Protein AF-A0A0F2MAE0-F1 (afdb_monomer_lite)

pLDDT: mean 73.64, std 17.78, range [35.78, 96.81]

Sequence (263 aa):
MDPPTVIAIKRAFLELATRQLAQPLTPSRTWQRRNNSRGTIRGRDAVAIENSTGDIGDGGRRLPPKVIDEVLVRTNQLLLLHSRRVHTSTAVRHVAEQLDQLYQATSDDLLALPNDASSESLDRGSDYIAWDDSLEADRLPLEARRYTEQVIQLQALARHRTEAAARVRRLRGINSLLDGVSSDVVPAQLSLVTRDGPVEGELGRMRLLLARVGDRVANLPTPDVSLTGSIDRPDVNVDNINSATTDVEEIGRLRSQALLELC

Radius of gyration: 47.36 Å; chains: 1; bounding box: 120×52×127 Å

Organism: NCBI:txid1397361

Secondary structure (DSSP, 8-state):
-PPPPHHHHHHHHHHHHHHHHTPPP---HHHHHHHHHHT-S-TTSGGGSSS------TTSSPPPHHHHHHHHHHHHHHHHHHHHHHS-HHHHHHHHHHHHHHHHHHHHHHTTS-HHHHHHHTHHHHTTT----HHHHHH-HHHHHHHHHHHHHHHHHHHHHHHHHHHHHHHHHHHHHHHHHHHT-S-TTTTS--TT-HHHHHHHHHHHHHHHHHHHHHTS-----------PPPP---TTSTTSSHHHHHHHHHHHHHHHTT-

Foldseek 3Di:
DDDQDLLNVQLVVVVVVLVVQLDQDDDDPVNVVVLVVLPPPPPPCPVPPPPDDDDPDPPRHRDDVVVVVVVSVVVSVVSNVCSCVVDPSVVSSVVSVVVVVVVVVVVVVLVPDPPVVSVVVVVVVCVVVCPVPVVVCVVCVPVVVVSVVVVVVVVVVVVVVVVVVVVVVVVVVVVVVVVVVVVPPPPPVPPPDPPVDPVVVVVVVVVVVCVVVVVVVVPPPDDDDDDDDDDDDDDDDPPPPPPPPVVVVVVVVVVVVVVVVVD

Structure (mmCIF, N/CA/C/O backbone):
data_AF-A0A0F2MAE0-F1
#
_entry.id   AF-A0A0F2MAE0-F1
#
loop_
_atom_site.group_PDB
_atom_site.id
_atom_site.type_symbol
_atom_site.label_atom_id
_atom_site.label_alt_id
_atom_site.label_comp_id
_atom_site.label_asym_id
_atom_site.label_entity_id
_atom_site.label_seq_id
_atom_site.pdbx_PDB_ins_code
_atom_site.Cartn_x
_atom_site.Cartn_y
_atom_site.Cartn_z
_atom_site.occupancy
_atom_site.B_iso_or_equiv
_atom_site.auth_seq_id
_atom_site.auth_comp_id
_atom_site.auth_asym_id
_atom_site.auth_atom_id
_atom_site.pdbx_PDB_model_num
ATOM 1 N N . MET A 1 1 ? -8.483 19.352 0.478 1.00 48.19 1 MET A N 1
ATOM 2 C CA . MET A 1 1 ? -7.709 18.193 -0.003 1.00 48.19 1 MET A CA 1
ATOM 3 C C . MET A 1 1 ? -7.484 17.323 1.205 1.00 48.19 1 MET A C 1
ATOM 5 O O . MET A 1 1 ? -6.791 17.768 2.112 1.00 48.19 1 MET A O 1
ATOM 9 N N . ASP A 1 2 ? -8.149 16.176 1.273 1.00 47.88 2 ASP A N 1
ATOM 10 C CA . ASP A 1 2 ? -7.983 15.276 2.412 1.00 47.88 2 ASP A CA 1
ATOM 11 C C . ASP A 1 2 ? -6.534 14.770 2.461 1.00 47.88 2 ASP A C 1
ATOM 13 O O . ASP A 1 2 ? -5.936 14.533 1.402 1.00 47.88 2 ASP A O 1
ATOM 17 N N . PRO A 1 3 ? -5.933 14.645 3.656 1.00 71.44 3 PRO A N 1
ATOM 18 C CA . PRO A 1 3 ? -4.567 14.165 3.785 1.00 71.44 3 PRO A CA 1
ATOM 19 C C . PRO A 1 3 ? -4.452 12.739 3.220 1.00 71.44 3 PRO A C 1
ATOM 21 O O . PRO A 1 3 ? -5.364 11.924 3.400 1.00 71.44 3 PRO A O 1
ATOM 24 N N . PRO A 1 4 ? -3.350 12.407 2.523 1.00 82.12 4 PRO A N 1
ATOM 25 C CA . PRO A 1 4 ? -3.182 11.090 1.927 1.00 82.12 4 PRO A CA 1
ATOM 26 C C . PRO A 1 4 ? -3.188 10.015 3.019 1.00 82.12 4 PRO A C 1
ATOM 28 O O . PRO A 1 4 ? -2.433 10.081 3.987 1.00 82.12 4 PRO A O 1
ATOM 31 N N . THR A 1 5 ? -4.048 9.008 2.866 1.00 89.50 5 THR A N 1
ATOM 32 C CA . THR A 1 5 ? -4.091 7.873 3.798 1.00 89.50 5 THR A CA 1
ATOM 33 C C . THR A 1 5 ? -2.811 7.040 3.692 1.00 89.50 5 THR A C 1
ATOM 35 O O . THR A 1 5 ? -2.192 6.966 2.629 1.00 89.50 5 THR A O 1
ATOM 38 N N . VAL A 1 6 ? -2.431 6.345 4.770 1.00 87.75 6 VAL A N 1
ATOM 39 C CA . VAL A 1 6 ? -1.254 5.448 4.787 1.00 87.75 6 VAL A CA 1
ATOM 40 C C . VAL A 1 6 ? -1.318 4.419 3.650 1.00 87.75 6 VAL A C 1
ATOM 42 O O . VAL A 1 6 ? -0.317 4.151 2.988 1.00 87.75 6 VAL A O 1
ATOM 45 N N . ILE A 1 7 ? -2.514 3.903 3.355 1.00 90.00 7 ILE A N 1
ATOM 46 C CA . ILE A 1 7 ? -2.749 2.971 2.244 1.00 90.00 7 ILE A CA 1
ATOM 47 C C . ILE A 1 7 ? -2.483 3.646 0.890 1.00 90.00 7 ILE A C 1
ATOM 49 O O . ILE A 1 7 ? -1.886 3.028 0.011 1.00 90.00 7 ILE A O 1
ATOM 53 N N . ALA A 1 8 ? -2.883 4.910 0.710 1.00 89.75 8 ALA A N 1
ATOM 54 C CA . ALA A 1 8 ? -2.616 5.657 -0.520 1.00 89.75 8 ALA A CA 1
ATOM 55 C C . ALA A 1 8 ? -1.113 5.894 -0.734 1.00 89.75 8 ALA A C 1
ATOM 57 O O . ALA A 1 8 ? -0.633 5.748 -1.856 1.00 89.75 8 ALA A O 1
ATOM 58 N N . ILE A 1 9 ? -0.363 6.181 0.335 1.00 92.62 9 ILE A N 1
ATOM 59 C CA . ILE A 1 9 ? 1.098 6.349 0.284 1.00 92.62 9 ILE A CA 1
ATOM 60 C C . ILE A 1 9 ? 1.779 5.027 -0.085 1.00 92.62 9 ILE A C 1
ATOM 62 O O . ILE A 1 9 ? 2.575 4.981 -1.022 1.00 92.62 9 ILE A O 1
ATOM 66 N N . LYS A 1 10 ? 1.419 3.930 0.595 1.00 93.12 10 LYS A N 1
ATOM 67 C CA . LYS A 1 10 ? 1.944 2.585 0.299 1.00 93.12 10 LYS A CA 1
ATOM 68 C C . LYS A 1 10 ? 1.646 2.172 -1.141 1.00 93.12 10 LYS A C 1
ATOM 70 O O . LYS A 1 10 ? 2.523 1.674 -1.841 1.00 93.12 10 LYS A O 1
ATOM 75 N N . ARG A 1 11 ? 0.429 2.438 -1.617 1.00 93.62 11 ARG A N 1
ATOM 76 C CA . ARG A 1 11 ? 0.041 2.203 -3.009 1.00 93.62 11 ARG A CA 1
ATOM 77 C C . ARG A 1 11 ? 0.900 3.015 -3.982 1.00 93.62 11 ARG A C 1
ATOM 79 O O . ARG A 1 11 ? 1.424 2.436 -4.926 1.00 93.62 11 ARG A O 1
ATOM 86 N N . ALA A 1 12 ? 1.062 4.317 -3.751 1.00 92.62 12 ALA A N 1
ATOM 87 C CA . ALA A 1 12 ? 1.866 5.181 -4.614 1.00 92.62 12 ALA A CA 1
ATOM 88 C C . ALA A 1 12 ? 3.336 4.727 -4.675 1.00 92.62 12 ALA A C 1
ATOM 90 O O . ALA A 1 12 ? 3.936 4.718 -5.749 1.00 92.62 12 ALA A O 1
ATOM 91 N N . PHE A 1 13 ? 3.899 4.281 -3.548 1.00 93.50 13 PHE A N 1
ATOM 92 C CA . PHE A 1 13 ? 5.239 3.694 -3.496 1.00 93.50 13 PHE A CA 1
ATOM 93 C C . PHE A 1 13 ? 5.351 2.424 -4.355 1.00 93.50 13 PHE A C 1
ATOM 95 O O . PHE A 1 13 ? 6.272 2.295 -5.160 1.00 93.50 13 PHE A O 1
ATOM 102 N N . LEU A 1 14 ? 4.392 1.502 -4.242 1.00 92.88 14 LEU A N 1
ATOM 103 C CA . LEU A 1 14 ? 4.380 0.276 -5.045 1.00 92.88 14 LEU A CA 1
ATOM 104 C C . LEU A 1 14 ? 4.160 0.567 -6.542 1.00 92.88 14 LEU A C 1
ATOM 106 O O . LEU A 1 14 ? 4.776 -0.069 -7.397 1.00 92.88 14 LEU A O 1
ATOM 110 N N . GLU A 1 15 ? 3.334 1.555 -6.885 1.00 92.06 15 GLU A N 1
ATOM 111 C CA . GLU A 1 15 ? 3.166 2.031 -8.266 1.00 92.06 15 GLU A CA 1
ATOM 112 C C . GLU A 1 15 ? 4.474 2.629 -8.820 1.00 92.06 15 GLU A C 1
ATOM 114 O O . GLU A 1 15 ? 4.832 2.390 -9.976 1.00 92.06 15 GLU A O 1
ATOM 119 N N . LEU A 1 16 ? 5.245 3.342 -7.993 1.00 94.25 16 LEU A N 1
ATOM 120 C CA . LEU A 1 16 ? 6.565 3.844 -8.373 1.00 94.25 16 LEU A CA 1
ATOM 121 C C . LEU A 1 16 ? 7.562 2.698 -8.605 1.00 94.25 16 LEU A C 1
ATOM 123 O O . LEU A 1 16 ? 8.234 2.671 -9.637 1.00 94.25 16 LEU A O 1
ATOM 127 N N . ALA A 1 17 ? 7.635 1.738 -7.681 1.00 91.25 17 ALA A N 1
ATOM 128 C CA . ALA A 1 17 ? 8.539 0.592 -7.778 1.00 91.25 17 ALA A CA 1
ATOM 129 C C . ALA A 1 17 ? 8.229 -0.277 -9.010 1.00 91.25 17 ALA A C 1
ATOM 131 O O . ALA A 1 17 ? 9.120 -0.647 -9.774 1.00 91.25 17 ALA A O 1
ATOM 132 N N . THR A 1 18 ? 6.948 -0.541 -9.274 1.00 90.69 18 THR A N 1
ATOM 133 C CA . THR A 1 18 ? 6.520 -1.291 -10.467 1.00 90.69 18 THR A CA 1
ATOM 134 C C . THR A 1 18 ? 6.819 -0.539 -11.762 1.00 90.69 18 THR A C 1
ATOM 136 O O . THR A 1 18 ? 7.194 -1.158 -12.7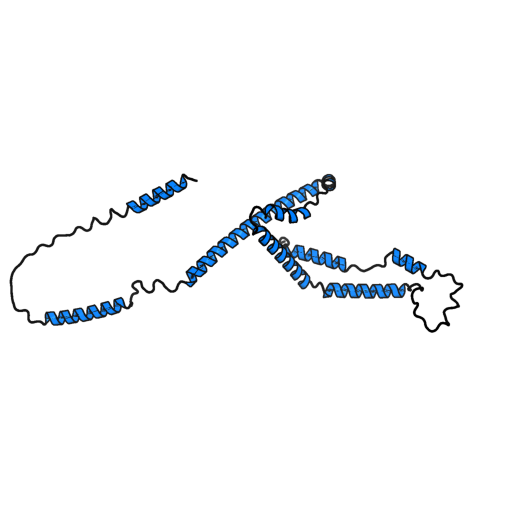59 1.00 90.69 18 THR A O 1
ATOM 139 N N . ARG A 1 19 ? 6.755 0.799 -11.757 1.00 89.75 19 ARG A N 1
ATOM 140 C CA . ARG A 1 19 ? 7.187 1.622 -12.895 1.00 89.75 19 ARG A CA 1
ATOM 141 C C . ARG A 1 19 ? 8.698 1.560 -13.128 1.00 89.75 19 ARG A C 1
ATOM 143 O O . ARG A 1 19 ? 9.121 1.591 -14.281 1.00 89.75 19 ARG A O 1
ATOM 150 N N . GLN A 1 20 ? 9.506 1.458 -12.072 1.00 91.56 20 GLN A N 1
ATOM 151 C CA . GLN A 1 20 ? 10.954 1.252 -12.200 1.00 91.56 20 GLN A CA 1
ATOM 152 C C . GLN A 1 20 ? 11.271 -0.116 -12.813 1.00 91.56 20 GLN A C 1
ATOM 154 O O . GLN A 1 20 ? 12.093 -0.199 -13.721 1.00 91.56 20 GLN A O 1
ATOM 159 N N . LEU A 1 21 ? 10.561 -1.167 -12.393 1.00 86.19 21 LEU A N 1
ATOM 160 C CA . LEU A 1 21 ? 10.686 -2.502 -12.988 1.00 86.19 21 LEU A CA 1
ATOM 161 C C . LEU A 1 21 ? 10.245 -2.536 -14.457 1.00 86.19 21 LEU A C 1
ATOM 163 O O . LEU A 1 21 ? 10.758 -3.338 -15.228 1.00 86.19 21 LEU A O 1
ATOM 167 N N . ALA A 1 22 ? 9.323 -1.652 -14.849 1.00 90.19 22 ALA A N 1
ATOM 168 C CA . ALA A 1 22 ? 8.820 -1.516 -16.213 1.00 90.19 22 ALA A CA 1
ATOM 169 C C . ALA A 1 22 ? 9.710 -0.667 -17.146 1.00 90.19 22 ALA A C 1
ATOM 171 O O . ALA A 1 22 ? 9.302 -0.376 -18.274 1.00 90.19 22 ALA A O 1
ATOM 172 N N . GLN A 1 23 ? 10.893 -0.230 -16.699 1.00 92.19 23 GLN A N 1
ATOM 173 C CA . GLN A 1 23 ? 11.789 0.566 -17.536 1.00 92.19 23 GLN A CA 1
ATOM 174 C C . GLN A 1 23 ? 12.274 -0.231 -18.758 1.00 92.19 23 GLN A C 1
ATOM 176 O O . GLN A 1 23 ? 12.605 -1.412 -18.637 1.00 92.19 23 GLN A O 1
ATOM 181 N N . PRO A 1 24 ? 12.338 0.403 -19.945 1.00 91.00 24 PRO A N 1
ATOM 182 C CA . PRO A 1 24 ? 12.785 -0.273 -21.150 1.00 91.00 24 PRO A CA 1
ATOM 183 C C . PRO A 1 24 ? 14.249 -0.685 -21.007 1.00 91.00 24 PRO A C 1
ATOM 185 O O . PRO A 1 24 ? 15.120 0.116 -20.657 1.00 91.00 24 PRO A O 1
ATOM 188 N N . LEU A 1 25 ? 14.522 -1.945 -21.321 1.00 89.50 25 LEU A N 1
ATOM 189 C CA . LEU A 1 25 ? 15.864 -2.488 -21.320 1.00 89.50 25 LEU A CA 1
ATOM 190 C C . LEU A 1 25 ? 16.662 -1.861 -22.460 1.00 89.50 25 LEU A C 1
ATOM 192 O O . LEU A 1 25 ? 16.202 -1.781 -23.603 1.00 89.50 25 LEU A O 1
ATOM 196 N N . THR A 1 26 ? 17.887 -1.457 -22.138 1.00 88.56 26 THR A N 1
ATOM 197 C CA . THR A 1 26 ? 18.875 -1.019 -23.119 1.00 88.56 26 THR A CA 1
ATOM 198 C C . THR A 1 26 ? 20.076 -1.959 -23.085 1.00 88.56 26 THR A C 1
ATOM 200 O O . THR A 1 26 ? 20.475 -2.430 -22.016 1.00 88.56 26 THR A O 1
ATOM 203 N N . PRO A 1 27 ? 20.665 -2.280 -24.246 1.00 88.25 27 PRO A N 1
ATOM 204 C CA . PRO A 1 27 ? 21.853 -3.114 -24.292 1.00 88.25 27 PRO A CA 1
ATOM 205 C C . PRO A 1 27 ? 23.013 -2.395 -23.597 1.00 88.25 27 PRO A C 1
ATOM 207 O O . PRO A 1 27 ? 23.323 -1.240 -23.897 1.00 88.25 27 PRO A O 1
ATOM 210 N N . SER A 1 28 ? 23.683 -3.084 -22.674 1.00 92.50 28 SER A N 1
ATOM 211 C CA . SER A 1 28 ? 24.798 -2.495 -21.935 1.00 92.50 28 SER A CA 1
ATOM 212 C C . SER A 1 28 ? 25.972 -2.167 -22.866 1.00 92.50 28 SER A C 1
ATOM 214 O O . SER A 1 28 ? 26.260 -2.881 -23.832 1.00 92.50 28 SER A O 1
ATOM 216 N N . ARG A 1 29 ? 26.711 -1.093 -22.555 1.00 89.69 29 ARG A N 1
ATOM 217 C CA . ARG A 1 29 ? 27.889 -0.665 -23.339 1.00 89.69 29 ARG A CA 1
ATOM 218 C C . ARG A 1 29 ? 28.960 -1.755 -23.436 1.00 89.69 29 ARG A C 1
ATOM 220 O O . ARG A 1 29 ? 29.660 -1.854 -24.442 1.00 89.69 29 ARG A O 1
ATOM 227 N N . THR A 1 30 ? 29.101 -2.571 -22.396 1.00 91.50 30 THR A N 1
ATOM 228 C CA . THR A 1 30 ? 30.043 -3.697 -22.350 1.00 91.50 30 THR A CA 1
ATOM 229 C C . THR A 1 30 ? 29.619 -4.815 -23.297 1.00 91.50 30 THR A C 1
ATOM 231 O O . THR A 1 30 ? 30.444 -5.324 -24.059 1.00 91.50 30 THR A O 1
ATOM 234 N N . TRP A 1 31 ? 28.325 -5.143 -23.326 1.00 89.62 31 TRP A N 1
ATOM 235 C CA . TRP A 1 31 ? 27.767 -6.107 -24.266 1.00 89.62 31 TRP A CA 1
ATOM 236 C C . TRP A 1 31 ? 27.878 -5.618 -25.713 1.00 89.62 31 TRP A C 1
ATOM 238 O O . TRP A 1 31 ? 28.345 -6.367 -26.570 1.00 89.62 31 TRP A O 1
ATOM 248 N N . GLN A 1 32 ? 27.552 -4.347 -25.979 1.00 88.88 32 GLN A N 1
ATOM 249 C CA . GLN A 1 32 ? 27.669 -3.754 -27.315 1.00 88.88 32 GLN A CA 1
ATOM 250 C C . GLN A 1 32 ? 29.104 -3.835 -27.841 1.00 88.88 32 GLN A C 1
ATOM 252 O O . GLN A 1 32 ? 29.308 -4.237 -28.983 1.00 88.88 32 GLN A O 1
ATOM 257 N N . ARG A 1 33 ? 30.111 -3.527 -27.009 1.00 87.12 33 ARG A N 1
ATOM 258 C CA . ARG A 1 33 ? 31.528 -3.687 -27.379 1.00 87.12 33 ARG A CA 1
ATOM 259 C C . ARG A 1 33 ? 31.859 -5.135 -27.720 1.00 87.12 33 ARG A C 1
ATOM 261 O O . ARG A 1 33 ? 32.482 -5.376 -28.743 1.00 87.12 33 ARG A O 1
ATOM 268 N N . ARG A 1 34 ? 31.401 -6.097 -26.916 1.00 86.94 34 ARG A N 1
ATOM 269 C CA . ARG A 1 34 ? 31.655 -7.526 -27.150 1.00 86.94 34 ARG A CA 1
ATOM 270 C C . ARG A 1 34 ? 30.991 -8.034 -28.430 1.00 86.94 34 ARG A C 1
ATOM 272 O O . ARG A 1 34 ? 31.651 -8.715 -29.212 1.00 86.94 34 ARG A O 1
ATOM 279 N N . ASN A 1 35 ? 29.732 -7.670 -28.685 1.00 86.62 35 ASN A N 1
ATOM 280 C CA . ASN A 1 35 ? 29.058 -7.967 -29.954 1.00 86.62 35 ASN A CA 1
ATOM 281 C C . ASN A 1 35 ? 29.812 -7.312 -31.121 1.00 86.62 35 ASN A C 1
ATOM 283 O O . ASN A 1 35 ? 30.058 -7.941 -32.149 1.00 86.62 35 ASN A O 1
ATOM 287 N N . ASN A 1 36 ? 30.297 -6.086 -30.907 1.00 84.88 36 ASN A N 1
ATOM 288 C CA . ASN A 1 36 ? 31.095 -5.358 -31.877 1.00 84.88 36 ASN A CA 1
ATOM 289 C C . ASN A 1 36 ? 32.550 -5.837 -32.016 1.00 84.88 36 ASN A C 1
ATOM 291 O O . ASN A 1 36 ? 33.282 -5.267 -32.821 1.00 84.88 36 ASN A O 1
ATOM 295 N N . SER A 1 37 ? 32.987 -6.861 -31.293 1.00 82.25 37 SER A N 1
ATOM 296 C CA . SER A 1 37 ? 34.298 -7.495 -31.490 1.00 82.25 37 SER A CA 1
ATOM 297 C C . SER A 1 37 ? 34.176 -8.846 -32.196 1.00 82.25 37 SER A C 1
ATOM 299 O O . SER A 1 37 ? 35.153 -9.340 -32.749 1.00 82.25 37 SER A O 1
ATOM 301 N N . ARG A 1 38 ? 32.974 -9.443 -32.232 1.00 74.88 38 ARG A N 1
ATOM 302 C CA . ARG A 1 38 ? 32.750 -10.788 -32.790 1.00 74.88 38 ARG A CA 1
ATOM 303 C C . ARG A 1 38 ? 32.963 -10.891 -34.301 1.00 74.88 38 ARG A C 1
ATOM 305 O O . ARG A 1 38 ? 33.379 -11.928 -34.783 1.00 74.88 38 ARG A O 1
ATOM 312 N N . GLY A 1 39 ? 32.757 -9.818 -35.062 1.00 62.09 39 GLY A N 1
ATOM 313 C CA . GLY A 1 39 ? 32.942 -9.837 -36.526 1.00 62.09 39 GLY A CA 1
ATOM 314 C C . GLY A 1 39 ? 34.105 -9.003 -37.016 1.00 62.09 39 GLY A C 1
ATOM 315 O O . GLY A 1 39 ? 33.976 -8.378 -38.056 1.00 62.09 39 GLY A O 1
ATOM 316 N N . THR A 1 40 ? 35.180 -8.881 -36.239 1.00 57.16 40 THR A N 1
ATOM 317 C CA . THR A 1 40 ? 36.484 -8.445 -36.772 1.00 57.16 40 THR A CA 1
ATOM 318 C C . THR A 1 40 ? 37.434 -9.623 -37.004 1.00 57.16 40 THR A C 1
ATOM 320 O O . THR A 1 40 ? 38.628 -9.395 -37.189 1.00 57.16 40 THR A O 1
ATOM 323 N N . ILE A 1 41 ? 36.946 -10.874 -36.994 1.00 55.34 41 ILE A N 1
ATOM 324 C CA . ILE A 1 41 ? 37.743 -12.017 -37.463 1.00 55.34 41 ILE A CA 1
ATOM 325 C C . ILE A 1 41 ? 38.096 -11.719 -38.925 1.00 55.34 41 ILE A C 1
ATOM 327 O O . ILE A 1 41 ? 37.222 -11.585 -39.780 1.00 55.34 41 ILE A O 1
ATOM 331 N N . ARG A 1 42 ? 39.383 -11.439 -39.142 1.00 50.00 42 ARG A N 1
ATOM 332 C CA . ARG A 1 42 ? 39.942 -10.834 -40.352 1.00 50.00 42 ARG A CA 1
ATOM 333 C C . ARG A 1 42 ? 39.588 -11.681 -41.573 1.00 50.00 42 ARG A C 1
ATOM 335 O O . ARG A 1 42 ? 39.609 -12.902 -41.494 1.00 50.00 42 ARG A O 1
ATOM 342 N N . GLY A 1 43 ? 39.310 -11.018 -42.696 1.00 49.66 43 GLY A N 1
ATOM 343 C CA . GLY A 1 43 ? 38.874 -11.588 -43.978 1.00 49.66 43 GLY A CA 1
ATOM 344 C C . GLY A 1 43 ? 39.847 -12.532 -44.698 1.00 49.66 43 GLY A C 1
ATOM 345 O O . GLY A 1 43 ? 40.011 -12.407 -45.904 1.00 49.66 43 GLY A O 1
ATOM 346 N N . ARG A 1 44 ? 40.478 -13.475 -43.992 1.00 48.06 44 ARG A N 1
ATOM 347 C CA . ARG A 1 44 ? 41.189 -14.620 -44.577 1.00 48.06 44 ARG A CA 1
ATOM 348 C C . ARG A 1 44 ? 40.355 -15.912 -44.528 1.00 48.06 44 ARG A C 1
ATOM 350 O O . ARG A 1 44 ? 40.510 -16.731 -45.422 1.00 48.06 44 ARG A O 1
ATOM 357 N N . ASP A 1 45 ? 39.389 -16.021 -43.608 1.00 50.94 45 ASP A N 1
ATOM 358 C CA . ASP A 1 45 ? 38.624 -17.268 -43.393 1.00 50.94 45 ASP A CA 1
ATOM 359 C C . ASP A 1 45 ? 37.152 -17.191 -43.859 1.00 50.94 45 ASP A C 1
ATOM 361 O O . ASP A 1 45 ? 36.416 -18.172 -43.797 1.00 50.94 45 ASP A O 1
ATOM 365 N N . ALA A 1 46 ? 36.697 -16.033 -44.357 1.00 51.75 46 ALA A N 1
ATOM 366 C CA . ALA A 1 46 ? 35.297 -15.813 -44.747 1.00 51.75 46 ALA A CA 1
ATOM 367 C C . ALA A 1 46 ? 34.859 -16.606 -45.997 1.00 51.75 46 ALA A C 1
ATOM 369 O O . ALA A 1 46 ? 33.671 -16.859 -46.162 1.00 51.75 46 ALA A O 1
ATOM 370 N N . VAL A 1 47 ? 35.801 -17.035 -46.843 1.00 53.56 47 VAL A N 1
ATOM 371 C CA . VAL A 1 47 ? 35.519 -17.839 -48.049 1.00 53.56 47 VAL A CA 1
ATOM 372 C C . VAL A 1 47 ? 35.341 -19.333 -47.716 1.00 53.56 47 VAL A C 1
ATOM 374 O O . VAL A 1 47 ? 34.851 -20.096 -48.539 1.00 53.56 47 VAL A O 1
ATOM 377 N N . ALA A 1 48 ? 35.677 -19.776 -46.497 1.00 51.03 48 ALA A N 1
ATOM 378 C CA . ALA A 1 48 ? 35.649 -21.196 -46.131 1.00 51.03 48 ALA A CA 1
ATOM 379 C C . ALA A 1 48 ? 34.325 -21.684 -45.497 1.00 51.03 48 ALA A C 1
ATOM 381 O O . ALA A 1 48 ? 34.193 -22.875 -45.226 1.00 51.03 48 ALA A O 1
ATOM 382 N N . ILE A 1 49 ? 33.335 -20.809 -45.259 1.00 53.19 49 ILE A N 1
ATOM 383 C CA . ILE A 1 49 ? 32.117 -21.133 -44.474 1.00 53.19 49 ILE A CA 1
ATOM 384 C C . ILE A 1 49 ? 30.829 -21.122 -45.321 1.00 53.19 49 ILE A C 1
ATOM 386 O O . ILE A 1 49 ? 29.754 -20.821 -44.808 1.00 53.19 49 ILE A O 1
ATOM 390 N N . GLU A 1 50 ? 30.904 -21.421 -46.617 1.00 52.03 50 GLU A N 1
ATOM 391 C CA . GLU A 1 50 ? 29.696 -21.701 -47.421 1.00 52.03 50 GLU A CA 1
ATOM 392 C C . GLU A 1 50 ? 29.468 -23.205 -47.646 1.00 52.03 50 GLU A C 1
ATOM 394 O O . GLU A 1 50 ? 28.358 -23.606 -47.980 1.00 52.03 50 GLU A O 1
ATOM 399 N N . ASN A 1 51 ? 30.457 -24.062 -47.347 1.00 49.69 51 ASN A N 1
ATOM 400 C CA . ASN A 1 51 ? 30.392 -25.485 -47.716 1.00 49.69 51 ASN A CA 1
ATOM 401 C C . ASN A 1 51 ? 30.280 -26.474 -46.541 1.00 49.69 51 ASN A C 1
ATOM 403 O O . ASN A 1 51 ? 30.205 -27.676 -46.780 1.00 49.69 51 ASN A O 1
ATOM 407 N N . SER A 1 52 ? 30.230 -26.025 -45.282 1.00 51.94 52 SER A N 1
ATOM 408 C CA . SER A 1 52 ? 30.050 -26.939 -44.141 1.00 51.94 52 SER A CA 1
ATOM 409 C C . SER A 1 52 ? 28.578 -27.019 -43.744 1.00 51.94 52 SER A C 1
ATOM 411 O O . SER A 1 52 ? 28.111 -26.331 -42.838 1.00 51.94 52 SER A O 1
ATOM 413 N N . THR A 1 53 ? 27.838 -27.861 -44.465 1.00 56.88 53 THR A N 1
ATOM 414 C CA . THR A 1 53 ? 26.524 -28.344 -44.031 1.00 56.88 53 THR A CA 1
ATOM 415 C C . THR A 1 53 ? 26.718 -29.179 -42.769 1.00 56.88 53 THR A C 1
ATOM 417 O O . THR A 1 53 ? 27.245 -30.283 -42.832 1.00 56.88 53 THR A O 1
ATOM 420 N N . GLY A 1 54 ? 26.278 -28.630 -41.638 1.00 54.72 54 GLY A N 1
ATOM 421 C CA . GLY A 1 54 ? 26.128 -29.346 -40.375 1.00 54.72 54 GLY A CA 1
ATOM 422 C C . GLY A 1 54 ? 27.297 -29.174 -39.416 1.00 54.72 54 GLY A C 1
ATOM 423 O O . GLY A 1 54 ? 28.194 -30.000 -39.410 1.00 54.72 54 GLY A O 1
ATOM 424 N N . ASP A 1 55 ? 27.254 -28.138 -38.576 1.00 42.16 55 ASP A N 1
ATOM 425 C CA . ASP A 1 55 ? 27.498 -28.297 -37.136 1.00 42.16 55 ASP A CA 1
ATOM 426 C C . ASP A 1 55 ? 27.072 -27.031 -36.368 1.00 42.16 55 ASP A C 1
ATOM 428 O O . ASP A 1 55 ? 27.153 -25.903 -36.863 1.00 42.16 55 ASP A O 1
ATOM 432 N N . ILE A 1 56 ? 26.568 -27.235 -35.158 1.00 49.69 56 ILE A N 1
ATOM 433 C CA . ILE A 1 56 ? 25.951 -26.249 -34.275 1.00 49.69 56 ILE A CA 1
ATOM 434 C C . ILE A 1 56 ? 27.056 -25.390 -33.653 1.00 49.69 56 ILE A C 1
ATOM 436 O O . ILE A 1 56 ? 27.661 -25.735 -32.644 1.00 49.69 56 ILE A O 1
ATOM 440 N N . GLY A 1 57 ? 27.319 -24.240 -34.269 1.00 47.75 57 GLY A N 1
ATOM 441 C CA . GLY A 1 57 ? 28.363 -23.312 -33.837 1.00 47.75 57 GLY A CA 1
ATOM 442 C C . GLY A 1 57 ? 28.010 -21.845 -34.066 1.00 47.75 57 GLY A C 1
ATOM 443 O O . GLY A 1 57 ? 28.864 -21.066 -34.484 1.00 47.75 57 GLY A O 1
ATOM 444 N N . ASP A 1 58 ? 26.767 -21.441 -33.785 1.00 53.00 58 ASP A N 1
ATOM 445 C CA . ASP A 1 58 ? 26.277 -20.050 -33.863 1.00 53.00 58 ASP A CA 1
ATOM 446 C C . ASP A 1 58 ? 26.837 -19.145 -32.732 1.00 53.00 58 ASP A C 1
ATOM 448 O O . ASP A 1 58 ? 26.139 -18.374 -32.080 1.00 53.00 58 ASP A O 1
ATOM 452 N N . GLY A 1 59 ? 28.126 -19.287 -32.405 1.00 53.09 59 GLY A N 1
ATOM 453 C CA . GLY A 1 59 ? 28.781 -18.582 -31.294 1.00 53.09 59 GLY A CA 1
ATOM 454 C C . GLY A 1 59 ? 29.621 -17.368 -31.706 1.00 53.09 59 GLY A C 1
ATOM 455 O O . GLY A 1 59 ? 30.031 -16.580 -30.847 1.00 53.09 59 GLY A O 1
ATOM 456 N N . GLY A 1 60 ? 29.910 -17.220 -33.005 1.00 57.00 60 GLY A N 1
ATOM 457 C CA . GLY A 1 60 ? 30.998 -16.361 -33.490 1.00 57.00 60 GLY A CA 1
ATOM 458 C C . GLY A 1 60 ? 30.605 -15.174 -34.370 1.00 57.00 60 GLY A C 1
ATOM 459 O O . GLY A 1 60 ? 31.404 -14.251 -34.508 1.00 57.00 60 GLY A O 1
ATOM 460 N N . ARG A 1 61 ? 29.405 -15.142 -34.963 1.00 67.81 61 ARG A N 1
ATOM 461 C CA . ARG A 1 61 ? 29.006 -14.044 -35.865 1.00 67.81 61 ARG A CA 1
ATOM 462 C C . ARG A 1 61 ? 28.422 -12.870 -35.072 1.00 67.81 61 ARG A C 1
ATOM 464 O O . ARG A 1 61 ? 27.806 -13.051 -34.024 1.00 67.81 61 ARG A O 1
ATOM 471 N N . ARG A 1 62 ? 28.653 -11.634 -35.541 1.00 77.50 62 ARG A N 1
ATOM 472 C CA . ARG A 1 62 ? 28.005 -10.447 -34.947 1.00 77.50 62 ARG A CA 1
ATOM 473 C C . ARG A 1 62 ? 26.504 -10.598 -35.097 1.00 77.50 62 ARG A C 1
ATOM 475 O O . ARG A 1 62 ? 26.042 -10.851 -36.209 1.00 77.50 62 ARG A O 1
ATOM 482 N N . LEU A 1 63 ? 25.760 -10.351 -34.024 1.00 83.62 63 LEU A N 1
ATOM 483 C CA . LEU A 1 63 ? 24.321 -10.190 -34.161 1.00 83.62 63 LEU A CA 1
ATOM 484 C C . LEU A 1 63 ? 24.054 -8.883 -34.923 1.00 83.62 63 LEU A C 1
ATOM 486 O O . LEU A 1 63 ? 24.585 -7.838 -34.521 1.00 83.62 63 LEU A O 1
ATOM 490 N N . PRO A 1 64 ? 23.282 -8.924 -36.024 1.00 85.75 64 PRO A N 1
ATOM 491 C CA . PRO A 1 64 ? 22.973 -7.734 -36.798 1.00 85.75 64 PRO A CA 1
ATOM 492 C C . PRO A 1 64 ? 22.123 -6.765 -35.957 1.00 85.75 64 PRO A C 1
ATOM 494 O O . PRO A 1 64 ? 21.231 -7.209 -35.230 1.00 85.75 64 PRO A O 1
ATOM 497 N N . PRO A 1 65 ? 22.351 -5.442 -36.072 1.00 84.62 65 PRO A N 1
ATOM 498 C CA . PRO A 1 65 ? 21.682 -4.440 -35.237 1.00 84.62 65 PRO A CA 1
ATOM 499 C C . PRO A 1 65 ? 20.157 -4.491 -35.372 1.00 84.62 65 PRO A C 1
ATOM 501 O O . PRO A 1 65 ? 19.456 -4.389 -34.377 1.00 84.62 65 PRO A O 1
ATOM 504 N N . LYS A 1 66 ? 19.644 -4.790 -36.572 1.00 87.75 66 LYS A N 1
ATOM 505 C CA . LYS A 1 66 ? 18.201 -4.902 -36.833 1.00 87.75 66 LYS A CA 1
ATOM 506 C C . LYS A 1 66 ? 17.514 -5.990 -35.999 1.00 87.75 66 LYS A C 1
ATOM 508 O O . LYS A 1 66 ? 16.430 -5.760 -35.483 1.00 87.75 66 LYS A O 1
ATOM 513 N N . VAL A 1 67 ? 18.154 -7.153 -35.845 1.00 90.75 67 VAL A N 1
ATOM 514 C CA . VAL A 1 67 ? 17.613 -8.262 -35.035 1.00 90.75 67 VAL A CA 1
ATOM 515 C C . VAL A 1 67 ? 17.668 -7.909 -33.551 1.00 90.75 67 VAL A C 1
ATOM 517 O O . VAL A 1 67 ? 16.762 -8.247 -32.799 1.00 90.75 67 VAL A O 1
ATOM 520 N N . ILE A 1 68 ? 18.712 -7.193 -33.127 1.00 90.25 68 ILE A N 1
ATOM 521 C CA . ILE A 1 68 ? 18.839 -6.711 -31.750 1.00 90.25 68 ILE A CA 1
ATOM 522 C C . ILE A 1 68 ? 17.716 -5.721 -31.438 1.00 90.25 68 ILE A C 1
ATOM 524 O O . ILE A 1 68 ? 17.051 -5.873 -30.420 1.00 90.25 68 ILE A O 1
ATOM 528 N N . ASP A 1 69 ? 17.477 -4.755 -32.323 1.00 90.75 69 ASP A N 1
ATOM 529 C CA . ASP A 1 69 ? 16.424 -3.755 -32.161 1.00 90.75 69 ASP A CA 1
ATOM 530 C C . ASP A 1 69 ? 15.032 -4.406 -32.143 1.00 90.75 69 ASP A C 1
ATOM 532 O O . ASP A 1 69 ? 14.219 -4.093 -31.277 1.00 90.75 69 ASP A O 1
ATOM 536 N N . GLU A 1 70 ? 14.767 -5.371 -33.029 1.00 95.25 70 GLU A N 1
ATOM 537 C CA . GLU A 1 70 ? 13.500 -6.112 -33.055 1.00 95.25 70 GLU A CA 1
ATOM 538 C C . GLU A 1 70 ? 13.274 -6.921 -31.769 1.00 95.25 70 GLU A C 1
ATOM 540 O O . GLU A 1 70 ? 12.200 -6.850 -31.163 1.00 95.25 70 GLU A O 1
ATOM 545 N N . VAL A 1 71 ? 14.294 -7.654 -31.308 1.00 94.12 71 VAL A N 1
ATOM 546 C CA . VAL A 1 71 ? 14.219 -8.416 -30.056 1.00 94.12 71 VAL A CA 1
ATOM 547 C C . VAL A 1 71 ? 14.038 -7.476 -28.869 1.00 94.12 71 VAL A C 1
ATOM 549 O O . VAL A 1 71 ? 13.206 -7.762 -28.015 1.00 94.12 71 VAL A O 1
ATOM 552 N N . LEU A 1 72 ? 14.747 -6.345 -28.818 1.00 93.62 72 LEU A N 1
ATOM 553 C CA . LEU A 1 72 ? 14.594 -5.342 -27.760 1.00 93.62 72 LEU A CA 1
ATOM 554 C C . LEU A 1 72 ? 13.189 -4.747 -27.737 1.00 93.62 72 LEU A C 1
ATOM 556 O O . LEU A 1 72 ? 12.601 -4.601 -26.668 1.00 93.62 72 LEU A O 1
ATOM 560 N N . VAL A 1 73 ? 12.623 -4.417 -28.897 1.00 94.94 73 VAL A N 1
ATOM 561 C CA . VAL A 1 73 ? 11.246 -3.923 -28.979 1.00 94.94 73 VAL A CA 1
ATOM 562 C C . VAL A 1 73 ? 10.279 -4.990 -28.470 1.00 94.94 73 VAL A C 1
ATOM 564 O O . VAL A 1 73 ? 9.433 -4.689 -27.628 1.00 94.94 73 VAL A O 1
ATOM 567 N N . ARG A 1 74 ? 10.429 -6.247 -28.903 1.00 96.12 74 ARG A N 1
ATOM 568 C CA . ARG A 1 74 ? 9.535 -7.340 -28.501 1.00 96.12 74 ARG A CA 1
ATOM 569 C C . ARG A 1 74 ? 9.654 -7.687 -27.018 1.00 96.12 74 ARG A C 1
ATOM 571 O O . ARG A 1 74 ? 8.635 -7.907 -26.368 1.00 96.12 74 ARG A O 1
ATOM 578 N N . THR A 1 75 ? 10.860 -7.723 -26.457 1.00 95.31 75 THR A N 1
ATOM 579 C CA . THR A 1 75 ? 11.064 -7.996 -25.025 1.00 95.31 75 THR A CA 1
ATOM 580 C C . THR A 1 75 ? 10.543 -6.854 -24.169 1.00 95.31 75 THR A C 1
ATOM 582 O O . THR A 1 75 ? 9.839 -7.117 -23.200 1.00 95.31 75 THR A O 1
ATOM 585 N N . ASN A 1 76 ? 10.786 -5.600 -24.556 1.00 95.12 76 ASN A N 1
ATOM 586 C CA . ASN A 1 76 ? 10.238 -4.438 -23.860 1.00 95.12 76 ASN A CA 1
ATOM 587 C C . ASN A 1 76 ? 8.704 -4.422 -23.912 1.00 95.12 76 ASN A C 1
ATOM 589 O O . ASN A 1 76 ? 8.057 -4.152 -22.903 1.00 95.12 76 ASN A O 1
ATOM 593 N N . GLN A 1 77 ? 8.100 -4.784 -25.047 1.00 95.38 77 GLN A N 1
ATOM 594 C CA . GLN A 1 77 ? 6.648 -4.954 -25.149 1.00 95.38 77 GLN A CA 1
ATOM 595 C C . GLN A 1 77 ? 6.137 -6.062 -24.220 1.00 95.38 77 GLN A C 1
ATOM 597 O O . GLN A 1 77 ? 5.176 -5.843 -23.486 1.00 95.38 77 GLN A O 1
ATOM 602 N N . LEU A 1 78 ? 6.782 -7.232 -24.203 1.00 95.88 78 LEU A N 1
ATOM 603 C CA . LEU A 1 78 ? 6.406 -8.330 -23.306 1.00 95.88 78 LEU A CA 1
ATOM 604 C C . LEU A 1 78 ? 6.566 -7.956 -21.829 1.00 95.88 78 LEU A C 1
ATOM 606 O O . LEU A 1 78 ? 5.714 -8.315 -21.019 1.00 95.88 78 LEU A O 1
ATOM 610 N N . LEU A 1 79 ? 7.607 -7.201 -21.487 1.00 93.88 79 LEU A N 1
ATOM 611 C CA . LEU A 1 79 ? 7.852 -6.699 -20.140 1.00 93.88 79 LEU A CA 1
ATOM 612 C C . LEU A 1 79 ? 6.729 -5.748 -19.709 1.00 93.88 79 LEU A C 1
ATOM 614 O O . LEU A 1 79 ? 6.158 -5.936 -18.637 1.00 93.88 79 LEU A O 1
ATOM 618 N N . LEU A 1 80 ? 6.336 -4.797 -20.563 1.00 91.75 80 LEU A N 1
ATOM 619 C CA . LEU A 1 80 ? 5.206 -3.900 -20.292 1.00 91.75 80 LEU A CA 1
ATOM 620 C C . LEU A 1 80 ? 3.875 -4.655 -20.159 1.00 91.75 80 LEU A C 1
ATOM 622 O O . LEU A 1 80 ? 3.045 -4.315 -19.315 1.00 91.75 80 LEU A O 1
ATOM 626 N N . LEU A 1 81 ? 3.659 -5.691 -20.973 1.00 92.81 81 LEU A N 1
ATOM 627 C CA . LEU A 1 81 ? 2.467 -6.534 -20.868 1.00 92.81 81 LEU A CA 1
ATOM 628 C C . LEU A 1 81 ? 2.460 -7.331 -19.560 1.00 92.81 81 LEU A C 1
ATOM 630 O O . LEU A 1 81 ? 1.419 -7.428 -18.911 1.00 92.81 81 LEU A O 1
ATOM 634 N N . HIS A 1 82 ? 3.607 -7.876 -19.153 1.00 91.88 82 HIS A N 1
ATOM 635 C CA . HIS A 1 82 ? 3.742 -8.609 -17.901 1.00 91.88 82 HIS A CA 1
ATOM 636 C C . HIS A 1 82 ? 3.552 -7.693 -16.690 1.00 91.88 82 HIS A C 1
ATOM 638 O O . HIS A 1 82 ? 2.745 -8.017 -15.820 1.00 91.88 82 HIS A O 1
ATOM 644 N N . SER A 1 83 ? 4.204 -6.526 -16.661 1.00 90.62 83 SER A N 1
ATOM 645 C CA . SER A 1 83 ? 4.083 -5.576 -15.551 1.00 90.62 83 SER A CA 1
ATOM 646 C C . SER A 1 83 ? 2.639 -5.109 -15.373 1.00 90.62 83 SER A C 1
ATOM 648 O O . SER A 1 83 ? 2.126 -5.123 -14.258 1.00 90.62 83 SER A O 1
ATOM 650 N N . ARG A 1 84 ? 1.930 -4.815 -16.471 1.00 88.44 84 ARG A N 1
ATOM 651 C CA . ARG A 1 84 ? 0.517 -4.417 -16.432 1.00 88.44 84 ARG A CA 1
ATOM 652 C C . ARG A 1 84 ? -0.427 -5.561 -16.046 1.00 88.44 84 ARG A C 1
ATOM 654 O O . ARG A 1 84 ? -1.455 -5.307 -15.421 1.00 88.44 84 ARG A O 1
ATOM 661 N N . ARG A 1 85 ? -0.116 -6.805 -16.429 1.00 92.12 85 ARG A N 1
ATOM 662 C CA . ARG A 1 85 ? -0.950 -7.981 -16.122 1.00 92.12 85 ARG A CA 1
ATOM 663 C C . ARG A 1 85 ? -0.769 -8.466 -14.684 1.00 92.12 85 ARG A C 1
ATOM 665 O O . ARG A 1 85 ? -1.750 -8.858 -14.064 1.00 92.12 85 ARG A O 1
ATOM 672 N N . VAL A 1 86 ? 0.460 -8.464 -14.175 1.00 90.25 86 VAL A N 1
ATOM 673 C CA . VAL A 1 86 ? 0.787 -8.943 -12.823 1.00 90.25 86 VAL A CA 1
ATOM 674 C C . VAL A 1 86 ? 0.512 -7.867 -11.777 1.00 90.25 86 VAL A C 1
ATOM 676 O O . VAL A 1 86 ? -0.121 -8.147 -10.761 1.00 90.25 86 VAL A O 1
ATOM 679 N N . HIS A 1 87 ? 0.903 -6.619 -12.038 1.00 89.94 87 HIS A N 1
ATOM 680 C CA . HIS A 1 87 ? 0.690 -5.501 -11.121 1.00 89.94 87 HIS A CA 1
ATOM 681 C C . HIS A 1 87 ? -0.542 -4.693 -11.527 1.00 89.94 87 HIS A C 1
ATOM 683 O O . HIS A 1 87 ? -0.460 -3.545 -11.964 1.00 89.94 87 HIS A O 1
ATOM 689 N N . THR A 1 88 ? -1.721 -5.301 -11.386 1.00 93.12 88 THR A N 1
ATOM 690 C CA . THR A 1 88 ? -2.975 -4.549 -11.524 1.00 93.12 88 THR A CA 1
ATOM 691 C C . THR A 1 88 ? -3.134 -3.562 -10.366 1.00 93.12 88 THR A C 1
ATOM 693 O O . THR A 1 88 ? -2.648 -3.802 -9.261 1.00 93.12 88 THR A O 1
ATOM 696 N N . SER A 1 89 ? -3.861 -2.462 -10.584 1.00 87.25 89 SER A N 1
ATOM 697 C CA . SER A 1 89 ? -4.138 -1.473 -9.528 1.00 87.25 89 SER A CA 1
ATOM 698 C C . SER A 1 89 ? -4.781 -2.108 -8.284 1.00 87.25 89 SER A C 1
ATOM 700 O O . SER A 1 89 ? -4.450 -1.745 -7.155 1.00 87.25 89 SER A O 1
ATOM 702 N N . THR A 1 90 ? -5.638 -3.112 -8.485 1.00 90.44 90 THR A N 1
ATOM 703 C CA . THR A 1 90 ? -6.273 -3.886 -7.413 1.00 90.44 90 THR A CA 1
ATOM 704 C C . THR A 1 90 ? -5.272 -4.765 -6.666 1.00 90.44 90 THR A C 1
ATOM 706 O O . THR A 1 90 ? -5.273 -4.774 -5.440 1.00 90.44 90 THR A O 1
ATOM 709 N N . ALA A 1 91 ? -4.373 -5.457 -7.377 1.00 91.19 91 ALA A N 1
ATOM 710 C CA . ALA A 1 91 ? -3.327 -6.266 -6.750 1.00 91.19 91 ALA A CA 1
ATOM 711 C C . ALA A 1 91 ? -2.374 -5.402 -5.913 1.00 91.19 91 ALA A C 1
ATOM 713 O O . ALA A 1 91 ? -2.072 -5.740 -4.773 1.00 91.19 91 ALA A O 1
ATOM 714 N N . VAL A 1 92 ? -1.967 -4.244 -6.441 1.00 91.38 92 VAL A N 1
ATOM 715 C CA . VAL A 1 92 ? -1.136 -3.281 -5.708 1.00 91.38 92 VAL A CA 1
ATOM 716 C C . VAL A 1 92 ? -1.853 -2.780 -4.452 1.00 91.38 92 VAL A C 1
ATOM 718 O O . VAL A 1 92 ? -1.236 -2.673 -3.392 1.00 91.38 92 VAL A O 1
ATOM 721 N N . ARG A 1 93 ? -3.164 -2.522 -4.537 1.00 92.25 93 ARG A N 1
ATOM 722 C CA . ARG A 1 93 ? -3.965 -2.139 -3.372 1.00 92.25 93 ARG A CA 1
ATOM 723 C C . ARG A 1 93 ? -4.045 -3.257 -2.326 1.00 92.25 93 ARG A C 1
ATOM 725 O O . ARG A 1 93 ? -3.828 -2.969 -1.155 1.00 92.25 93 ARG A O 1
ATOM 732 N N . HIS A 1 94 ? -4.300 -4.502 -2.723 1.00 94.56 94 HIS A N 1
ATOM 733 C CA . HIS A 1 94 ? -4.348 -5.625 -1.781 1.00 94.56 94 HIS A CA 1
ATOM 734 C C . HIS A 1 94 ? -3.005 -5.880 -1.102 1.00 94.56 94 HIS A C 1
ATOM 736 O O . HIS A 1 94 ? -2.975 -6.108 0.101 1.00 94.56 94 HIS A O 1
ATOM 742 N N . VAL A 1 95 ? -1.889 -5.777 -1.827 1.00 94.38 95 VAL A N 1
ATOM 743 C CA . VAL A 1 95 ? -0.553 -5.883 -1.221 1.00 94.38 95 VAL A CA 1
ATOM 744 C C . VAL A 1 95 ? -0.310 -4.737 -0.236 1.00 94.38 95 VAL A C 1
ATOM 746 O O . VAL A 1 95 ? 0.209 -4.969 0.851 1.00 94.38 95 VAL A O 1
ATOM 749 N N . ALA A 1 96 ? -0.729 -3.510 -0.563 1.00 93.25 96 ALA A N 1
ATOM 750 C CA . ALA A 1 96 ? -0.639 -2.386 0.368 1.00 93.25 96 ALA A CA 1
ATOM 751 C C . ALA A 1 96 ? -1.473 -2.618 1.644 1.00 93.25 96 ALA A C 1
ATOM 753 O O . ALA A 1 96 ? -1.002 -2.310 2.737 1.00 93.25 96 ALA A O 1
ATOM 754 N N . GLU A 1 97 ? -2.676 -3.184 1.515 1.00 94.31 97 GLU A N 1
ATOM 755 C CA . GLU A 1 97 ? -3.538 -3.563 2.643 1.00 94.31 97 GLU A CA 1
ATOM 756 C C . GLU A 1 97 ? -2.930 -4.709 3.466 1.00 94.31 97 GLU A C 1
ATOM 758 O O . GLU A 1 97 ? -2.918 -4.630 4.690 1.00 94.31 97 GLU A O 1
ATOM 763 N N . GLN A 1 98 ? -2.363 -5.734 2.825 1.00 95.19 98 GLN A N 1
ATOM 764 C CA . GLN A 1 98 ? -1.682 -6.845 3.500 1.00 95.19 98 GLN A CA 1
ATOM 765 C C . GLN A 1 98 ? -0.441 -6.379 4.260 1.00 95.19 98 GLN A C 1
ATOM 767 O O . GLN A 1 98 ? -0.242 -6.770 5.404 1.00 95.19 98 GLN A O 1
ATOM 772 N N . LEU A 1 99 ? 0.378 -5.512 3.661 1.00 91.00 99 LEU A N 1
ATOM 773 C CA . LEU A 1 99 ? 1.526 -4.906 4.337 1.00 91.00 99 LEU A CA 1
ATOM 774 C C . LEU A 1 99 ? 1.093 -4.048 5.522 1.00 91.00 99 LEU A C 1
ATOM 776 O O . LEU A 1 99 ? 1.782 -3.996 6.536 1.00 91.00 99 LEU A O 1
ATOM 780 N N . ASP A 1 100 ? -0.036 -3.351 5.401 1.00 90.69 100 ASP A N 1
ATOM 781 C CA . ASP A 1 100 ? -0.613 -2.622 6.520 1.00 90.69 100 ASP A CA 1
ATOM 782 C C . ASP A 1 100 ? -1.069 -3.566 7.632 1.00 90.69 100 ASP A C 1
ATOM 784 O O . ASP A 1 100 ? -0.666 -3.376 8.771 1.00 90.69 100 ASP A O 1
ATOM 788 N N . GLN A 1 101 ? -1.799 -4.632 7.308 1.00 91.44 101 GLN A N 1
ATOM 789 C CA . GLN A 1 101 ? -2.227 -5.639 8.280 1.00 91.44 101 GLN A CA 1
ATOM 790 C C . GLN A 1 101 ? -1.048 -6.334 8.962 1.00 91.44 101 GLN A C 1
ATOM 792 O O . GLN A 1 101 ? -1.068 -6.477 10.178 1.00 91.44 101 GLN A O 1
ATOM 797 N N . LEU A 1 102 ? -0.010 -6.720 8.214 1.00 90.31 102 LEU A N 1
ATOM 798 C CA . LEU A 1 102 ? 1.200 -7.329 8.767 1.00 90.31 102 LEU A CA 1
ATOM 799 C C . LEU A 1 102 ? 1.919 -6.367 9.707 1.00 90.31 102 LEU A C 1
ATOM 801 O O . LEU A 1 102 ? 2.234 -6.744 10.826 1.00 90.31 102 LEU A O 1
ATOM 805 N N . TYR A 1 103 ? 2.114 -5.114 9.294 1.00 83.75 103 TYR A N 1
ATOM 806 C CA . TYR A 1 103 ? 2.746 -4.113 10.150 1.00 83.75 103 TYR A CA 1
ATOM 807 C C . TYR A 1 103 ? 1.942 -3.874 11.435 1.00 83.75 103 TYR A C 1
ATOM 809 O O . TYR A 1 103 ? 2.512 -3.774 12.518 1.00 83.75 103 TYR A O 1
ATOM 817 N N . GLN A 1 104 ? 0.612 -3.816 11.330 1.00 84.38 104 GLN A N 1
ATOM 818 C CA . GLN A 1 104 ? -0.262 -3.673 12.491 1.00 84.38 104 GLN A CA 1
ATOM 819 C C . GLN A 1 104 ? -0.230 -4.912 13.397 1.00 84.38 104 GLN A C 1
ATOM 821 O O . GLN A 1 104 ? -0.147 -4.756 14.608 1.00 84.38 104 GLN A O 1
ATOM 826 N N . ALA A 1 105 ? -0.240 -6.120 12.830 1.00 82.88 105 ALA A N 1
ATOM 827 C CA . ALA A 1 105 ? -0.176 -7.370 13.582 1.00 82.88 105 ALA A CA 1
ATOM 828 C C . ALA A 1 105 ? 1.167 -7.533 14.303 1.00 82.88 105 ALA A C 1
ATOM 830 O O . ALA A 1 105 ? 1.179 -7.846 15.487 1.00 82.88 105 ALA A O 1
ATOM 831 N N . THR A 1 106 ? 2.286 -7.254 13.627 1.00 78.44 106 THR A N 1
ATOM 832 C CA . THR A 1 106 ? 3.610 -7.225 14.258 1.00 78.44 106 THR A CA 1
ATOM 833 C C . THR A 1 106 ? 3.652 -6.168 15.355 1.00 78.44 106 THR A C 1
ATOM 835 O O . THR A 1 106 ? 4.110 -6.454 16.449 1.00 78.44 106 THR A O 1
ATOM 838 N N . SER A 1 107 ? 3.126 -4.963 15.113 1.00 66.44 107 SER A N 1
ATOM 839 C CA . SER A 1 107 ? 3.072 -3.924 16.145 1.00 66.44 107 SER A CA 1
ATOM 840 C C . SER A 1 107 ? 2.244 -4.345 17.361 1.00 66.44 107 SER A C 1
ATOM 842 O O . SER A 1 107 ? 2.638 -4.034 18.478 1.00 66.44 107 SER A O 1
ATOM 844 N N . ASP A 1 108 ? 1.104 -5.006 17.171 1.00 68.50 108 ASP A N 1
ATOM 845 C CA . ASP A 1 108 ? 0.251 -5.450 18.275 1.00 68.50 108 ASP A CA 1
ATOM 846 C C . ASP A 1 108 ? 0.885 -6.614 19.053 1.00 68.50 108 ASP A C 1
ATOM 848 O O . ASP A 1 108 ? 0.791 -6.632 20.279 1.00 68.50 108 ASP A O 1
ATOM 852 N N . ASP A 1 109 ? 1.566 -7.538 18.367 1.00 70.56 109 ASP A N 1
ATOM 853 C CA . ASP A 1 109 ? 2.329 -8.635 18.978 1.00 70.56 109 ASP A CA 1
ATOM 854 C C . ASP A 1 109 ? 3.489 -8.088 19.825 1.00 70.56 109 ASP A C 1
ATOM 856 O O . ASP A 1 109 ? 3.623 -8.423 20.998 1.00 70.56 109 ASP A O 1
ATOM 860 N N . LEU A 1 110 ? 4.241 -7.116 19.295 1.00 60.56 110 LEU A N 1
ATOM 861 C CA . LEU A 1 110 ? 5.304 -6.417 20.027 1.00 60.56 110 LEU A CA 1
ATOM 862 C C . LEU A 1 110 ? 4.804 -5.657 21.265 1.00 60.56 110 LEU A C 1
ATOM 864 O O . LEU A 1 110 ? 5.529 -5.546 22.252 1.00 60.56 110 LEU A O 1
ATOM 868 N N . LEU A 1 111 ? 3.571 -5.147 21.231 1.00 61.62 111 LEU A N 1
ATOM 869 C CA . LEU A 1 111 ? 2.923 -4.495 22.375 1.00 61.62 111 LEU A CA 1
ATOM 870 C C . LEU A 1 111 ? 2.327 -5.493 23.385 1.00 61.62 111 LEU A C 1
ATOM 872 O O . LEU A 1 111 ? 1.926 -5.076 24.472 1.00 61.62 111 LEU A O 1
ATOM 876 N N . ALA A 1 112 ? 2.220 -6.778 23.033 1.00 63.12 112 ALA A N 1
ATOM 877 C CA . ALA A 1 112 ? 1.705 -7.836 23.900 1.00 63.12 112 ALA A CA 1
ATOM 878 C C . ALA A 1 112 ? 2.807 -8.547 24.709 1.00 63.12 112 ALA A C 1
ATOM 880 O O . ALA A 1 112 ? 2.485 -9.264 25.661 1.00 63.12 112 ALA A O 1
ATOM 881 N N . LEU A 1 113 ? 4.089 -8.344 24.374 1.00 60.97 113 LEU A N 1
ATOM 882 C CA . LEU A 1 113 ? 5.200 -8.827 25.195 1.00 60.97 113 LEU A CA 1
ATOM 883 C C . LEU A 1 113 ? 5.261 -8.091 26.551 1.00 60.97 113 LEU A C 1
ATOM 885 O O . LEU A 1 113 ? 4.952 -6.899 26.623 1.00 60.97 113 LEU A O 1
ATOM 889 N N . PRO A 1 114 ? 5.689 -8.773 27.634 1.00 54.66 114 PRO A N 1
ATOM 890 C CA . PRO A 1 114 ? 5.934 -8.143 28.928 1.00 54.66 114 PRO A CA 1
ATOM 891 C C . PRO A 1 114 ? 6.894 -6.954 28.795 1.00 54.66 114 PRO A C 1
ATOM 893 O O . PRO A 1 114 ? 7.856 -7.018 28.028 1.00 54.66 114 PRO A O 1
ATOM 896 N N . ASN A 1 115 ? 6.634 -5.900 29.573 1.00 56.97 115 ASN A N 1
ATOM 897 C CA . ASN A 1 115 ? 7.242 -4.566 29.465 1.00 56.97 115 ASN A CA 1
ATOM 898 C C . ASN A 1 115 ? 8.794 -4.557 29.425 1.00 56.97 115 ASN A C 1
ATOM 900 O O . ASN A 1 115 ? 9.393 -3.629 28.886 1.00 56.97 115 ASN A O 1
ATOM 904 N N . ASP A 1 116 ? 9.436 -5.606 29.949 1.00 54.97 116 ASP A N 1
ATOM 905 C CA . ASP A 1 116 ? 10.896 -5.767 29.992 1.00 54.97 116 ASP A CA 1
ATOM 906 C C . ASP A 1 116 ? 11.510 -6.218 28.648 1.00 54.97 116 ASP A C 1
ATOM 908 O O . ASP A 1 116 ? 12.683 -5.961 28.400 1.00 54.97 116 ASP A O 1
ATOM 912 N N . ALA A 1 117 ? 10.732 -6.842 27.752 1.00 51.81 117 ALA A N 1
ATOM 913 C CA . ALA A 1 117 ? 11.182 -7.293 26.423 1.00 51.81 117 ALA A CA 1
ATOM 914 C C . ALA A 1 117 ? 10.698 -6.383 25.277 1.00 51.81 117 ALA A C 1
ATOM 916 O O . ALA A 1 117 ? 11.317 -6.317 24.212 1.00 51.81 117 ALA A O 1
ATOM 917 N N . SER A 1 118 ? 9.604 -5.643 25.487 1.00 51.28 118 SER A N 1
ATOM 918 C CA . SER A 1 118 ? 9.077 -4.678 24.513 1.00 51.28 118 SER A CA 1
ATOM 919 C C . SER A 1 118 ? 10.024 -3.498 24.278 1.00 51.28 118 SER A C 1
ATOM 921 O O . SER A 1 118 ? 10.044 -2.946 23.178 1.00 51.28 118 SER A O 1
ATOM 923 N N . SER A 1 119 ? 10.846 -3.137 25.270 1.00 51.38 119 SER A N 1
ATOM 924 C CA . SER A 1 119 ? 11.804 -2.032 25.144 1.00 51.38 119 SER A CA 1
ATOM 925 C C . SER A 1 119 ? 12.979 -2.356 24.210 1.00 51.38 119 SER A C 1
ATOM 927 O O . SER A 1 119 ? 13.484 -1.452 23.557 1.00 51.38 119 SER A O 1
ATOM 929 N N . GLU A 1 120 ? 13.375 -3.629 24.093 1.00 51.31 120 GLU A N 1
ATOM 930 C CA . GLU A 1 120 ? 14.473 -4.073 23.213 1.00 51.31 120 GLU A CA 1
ATOM 931 C C . GLU A 1 120 ? 13.987 -4.386 21.785 1.00 51.31 120 GLU A C 1
ATOM 933 O O . GLU A 1 120 ? 14.738 -4.301 20.816 1.00 51.31 120 GLU A O 1
ATOM 938 N N . SER A 1 121 ? 12.699 -4.706 21.607 1.00 47.28 121 SER A N 1
ATOM 939 C CA . SER A 1 121 ? 12.147 -5.005 20.280 1.00 47.28 121 SER A CA 1
ATOM 940 C C . SER A 1 121 ? 11.551 -3.799 19.546 1.00 47.28 121 SER A C 1
ATOM 942 O O . SER A 1 121 ? 11.487 -3.829 18.314 1.00 47.28 121 SER A O 1
ATOM 944 N N . LEU A 1 122 ? 11.121 -2.751 20.257 1.00 51.25 122 LEU A N 1
ATOM 945 C CA . LEU A 1 122 ? 10.807 -1.450 19.645 1.00 51.25 122 LEU A CA 1
ATOM 946 C C . LEU A 1 122 ? 12.075 -0.771 19.087 1.00 51.25 122 LEU A C 1
ATOM 948 O O . LEU A 1 122 ? 11.970 0.060 18.185 1.00 51.25 122 LEU A O 1
ATOM 952 N N . ASP A 1 123 ? 13.255 -1.189 19.552 1.00 49.62 123 ASP A N 1
ATOM 953 C CA . ASP A 1 123 ? 14.562 -0.728 19.075 1.00 49.62 123 ASP A CA 1
ATOM 954 C C . ASP A 1 123 ? 14.916 -1.300 17.687 1.00 49.62 123 ASP A C 1
ATOM 956 O O . ASP A 1 123 ? 15.334 -0.573 16.791 1.00 49.62 123 ASP A O 1
ATOM 960 N N . ARG A 1 124 ? 14.583 -2.570 17.402 1.00 43.09 124 ARG A N 1
ATOM 961 C CA . ARG A 1 124 ? 14.874 -3.198 16.090 1.00 43.09 124 ARG A CA 1
ATOM 962 C C . ARG A 1 124 ? 14.143 -2.581 14.893 1.00 43.09 124 ARG A C 1
ATOM 964 O O . ARG A 1 124 ? 14.585 -2.735 13.758 1.00 43.09 124 ARG A O 1
ATOM 971 N N . GLY A 1 125 ? 13.001 -1.929 15.117 1.00 43.84 125 GLY A N 1
ATOM 972 C CA . GLY A 1 125 ? 12.302 -1.156 14.081 1.00 43.84 125 GLY A CA 1
ATOM 973 C C . GLY A 1 125 ? 12.804 0.288 13.961 1.00 43.84 125 GLY A C 1
ATOM 974 O O . GLY A 1 125 ? 12.624 0.911 12.915 1.00 43.84 125 GLY A O 1
ATOM 975 N N . SER A 1 126 ? 13.434 0.799 15.023 1.00 46.59 126 SER A N 1
ATOM 976 C CA . SER A 1 126 ? 14.068 2.118 15.112 1.00 46.59 126 SER A CA 1
ATOM 977 C C . SER A 1 126 ? 15.467 2.127 14.485 1.00 46.59 126 SER A C 1
ATOM 979 O O . SER A 1 126 ? 15.857 3.131 13.891 1.00 46.59 126 SER A O 1
ATOM 981 N N . ASP A 1 127 ? 16.169 0.990 14.493 1.00 47.19 127 ASP A N 1
ATOM 982 C CA . ASP A 1 127 ? 17.479 0.815 13.846 1.00 47.19 127 ASP A CA 1
ATOM 983 C C . ASP A 1 127 ? 17.467 1.105 12.332 1.00 47.19 127 ASP A C 1
ATOM 985 O O . ASP A 1 127 ? 18.498 1.439 11.755 1.00 47.19 127 ASP A O 1
ATOM 989 N N . TYR A 1 128 ? 16.303 1.039 11.671 1.00 47.75 128 TYR A N 1
ATOM 990 C CA . TYR A 1 128 ? 16.156 1.420 10.258 1.00 47.75 128 TYR A CA 1
ATOM 991 C C . TYR A 1 128 ? 15.750 2.891 10.036 1.00 47.75 128 TYR A C 1
ATOM 993 O O . TYR A 1 128 ? 15.677 3.328 8.888 1.00 47.75 128 TYR A O 1
ATOM 1001 N N . ILE A 1 129 ? 15.469 3.657 11.099 1.00 49.53 129 ILE A N 1
ATOM 1002 C CA . ILE A 1 129 ? 15.171 5.105 11.042 1.00 49.53 129 ILE A CA 1
ATOM 1003 C C . ILE A 1 129 ? 16.391 5.937 11.476 1.00 49.53 129 ILE A C 1
ATOM 1005 O O . ILE A 1 129 ? 16.419 7.150 11.282 1.00 49.53 129 ILE A O 1
ATOM 1009 N N . ALA A 1 130 ? 17.448 5.303 11.980 1.00 48.28 130 ALA A N 1
ATOM 1010 C CA . ALA A 1 130 ? 18.750 5.936 12.121 1.00 48.28 130 ALA A CA 1
ATOM 1011 C C . ALA A 1 130 ? 19.446 6.009 10.750 1.00 48.28 130 ALA A C 1
ATOM 1013 O O . ALA A 1 130 ? 20.432 5.325 10.491 1.00 48.28 130 ALA A O 1
ATOM 1014 N N . TRP A 1 131 ? 18.954 6.866 9.851 1.00 53.75 131 TRP A N 1
ATOM 1015 C CA . TRP A 1 131 ? 19.825 7.435 8.821 1.00 53.75 131 TRP A CA 1
ATOM 1016 C C . TRP A 1 131 ? 20.747 8.440 9.516 1.00 53.75 131 TRP A C 1
ATOM 1018 O O . T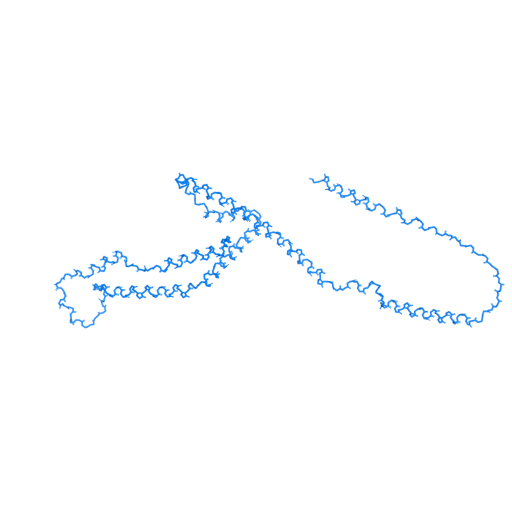RP A 1 131 ? 20.593 9.651 9.388 1.00 53.75 131 TRP A O 1
ATOM 1028 N N . ASP A 1 132 ? 21.655 7.926 10.342 1.00 58.38 132 ASP A N 1
ATOM 1029 C CA . ASP A 1 132 ? 22.605 8.731 11.100 1.00 58.38 132 ASP A CA 1
ATOM 1030 C C . ASP A 1 132 ? 23.877 8.933 10.278 1.00 58.38 132 ASP A C 1
ATOM 1032 O O . ASP A 1 132 ? 24.992 8.603 10.681 1.00 58.38 132 ASP A O 1
ATOM 1036 N N . ASP A 1 133 ? 23.709 9.498 9.083 1.00 64.25 133 ASP A N 1
ATOM 1037 C CA . ASP A 1 133 ? 24.818 10.188 8.445 1.00 64.25 133 ASP A CA 1
ATOM 1038 C C . ASP A 1 133 ? 24.918 11.553 9.131 1.00 64.25 133 ASP A C 1
ATOM 1040 O O . ASP A 1 133 ? 24.469 12.576 8.617 1.00 64.25 133 ASP A O 1
ATOM 1044 N N . SER A 1 134 ? 25.516 11.580 10.325 1.00 65.00 134 SER A N 1
ATOM 1045 C CA . SER A 1 134 ? 25.879 12.816 11.041 1.00 65.00 134 SER A CA 1
ATOM 1046 C C . SER A 1 134 ? 26.584 13.833 10.120 1.00 65.00 134 SER A C 1
ATOM 1048 O O . SER A 1 134 ? 26.352 15.037 10.209 1.00 65.00 134 SER A O 1
ATOM 1050 N N . LEU A 1 135 ? 27.342 13.341 9.131 1.00 65.75 135 LEU A N 1
ATOM 1051 C CA . LEU A 1 135 ? 27.964 14.130 8.063 1.00 65.75 135 LEU A CA 1
ATOM 1052 C C . LEU A 1 135 ? 26.958 14.789 7.093 1.00 65.75 135 LEU A C 1
ATOM 1054 O O . LEU A 1 135 ? 27.228 15.863 6.556 1.00 65.75 135 LEU A O 1
ATOM 1058 N N . GLU A 1 136 ? 25.824 14.150 6.810 1.00 63.69 136 GLU A N 1
ATOM 1059 C CA . GLU A 1 136 ? 24.751 14.683 5.962 1.00 63.69 136 GLU A CA 1
ATOM 1060 C C . GLU A 1 136 ? 23.860 15.665 6.738 1.00 63.69 136 GLU A C 1
ATOM 1062 O O . GLU A 1 136 ? 23.473 16.702 6.190 1.00 63.69 136 GLU A O 1
ATOM 1067 N N . ALA A 1 137 ? 23.657 15.428 8.040 1.00 70.50 137 ALA A N 1
ATOM 1068 C CA . ALA A 1 137 ? 23.022 16.383 8.949 1.00 70.50 137 ALA A CA 1
ATOM 1069 C C . ALA A 1 137 ? 23.805 17.710 9.045 1.00 70.50 137 ALA A C 1
ATOM 1071 O O . ALA A 1 137 ? 23.195 18.783 9.051 1.00 70.50 137 ALA A O 1
ATOM 1072 N N . ASP A 1 138 ? 25.141 17.650 9.023 1.00 76.50 138 ASP A N 1
ATOM 1073 C CA . ASP A 1 138 ? 26.013 18.832 8.979 1.00 76.50 138 ASP A CA 1
ATOM 1074 C C . ASP A 1 138 ? 25.971 19.558 7.622 1.00 76.50 138 ASP A C 1
ATOM 1076 O O . ASP A 1 138 ? 26.069 20.787 7.557 1.00 76.50 138 ASP A O 1
ATOM 1080 N N . ARG A 1 139 ? 25.805 18.817 6.517 1.00 83.75 139 ARG A N 1
ATOM 1081 C CA . ARG A 1 139 ? 25.694 19.390 5.162 1.00 83.75 139 ARG A CA 1
ATOM 1082 C C . ARG A 1 139 ? 24.354 20.088 4.933 1.00 83.75 139 ARG A C 1
ATOM 1084 O O . ARG A 1 139 ? 24.310 21.080 4.204 1.00 83.75 139 ARG A O 1
ATOM 1091 N N . LEU A 1 140 ? 23.273 19.579 5.527 1.00 82.25 140 LEU A N 1
ATOM 1092 C CA . LEU A 1 140 ? 21.898 20.042 5.308 1.00 82.25 140 LEU A CA 1
ATOM 1093 C C . LEU A 1 140 ? 21.146 20.226 6.647 1.00 82.25 140 LEU A C 1
ATOM 1095 O O . LEU A 1 140 ? 20.155 19.540 6.920 1.00 82.25 140 LEU A O 1
ATOM 1099 N N . PRO A 1 141 ? 21.534 21.216 7.477 1.00 85.06 141 PRO A N 1
ATOM 1100 C CA . PRO A 1 141 ? 21.024 21.355 8.848 1.00 85.06 141 PRO A CA 1
ATOM 1101 C C . PRO A 1 141 ? 19.526 21.688 8.926 1.00 85.06 141 PRO A C 1
ATOM 1103 O O . PRO A 1 141 ? 18.857 21.393 9.917 1.00 85.06 141 PRO A O 1
ATOM 1106 N N . LEU A 1 142 ? 18.972 22.319 7.887 1.00 86.44 142 LEU A N 1
ATOM 1107 C CA . LEU A 1 142 ? 17.544 22.643 7.811 1.00 86.44 142 LEU A CA 1
ATOM 1108 C C . LEU A 1 142 ? 16.683 21.409 7.530 1.00 86.44 142 LEU A C 1
ATOM 1110 O O . LEU A 1 142 ? 15.577 21.311 8.058 1.00 86.44 142 LEU A O 1
ATOM 1114 N N . GLU A 1 143 ? 17.175 20.480 6.711 1.00 84.06 143 GLU A N 1
ATOM 1115 C CA . GLU A 1 143 ? 16.457 19.244 6.401 1.00 84.06 143 GLU A CA 1
ATOM 1116 C C . GLU A 1 143 ? 16.477 18.315 7.609 1.00 84.06 143 GLU A C 1
ATOM 1118 O O . GLU A 1 143 ? 15.419 17.839 8.011 1.00 84.06 143 GLU A O 1
ATOM 1123 N N . ALA A 1 144 ? 17.626 18.191 8.283 1.00 84.88 144 ALA A N 1
ATOM 1124 C CA . ALA A 1 144 ? 17.749 17.447 9.535 1.00 84.88 144 ALA A CA 1
ATOM 1125 C C . ALA A 1 144 ? 16.730 17.906 10.597 1.00 84.88 144 ALA A C 1
ATOM 1127 O O . ALA A 1 144 ? 16.050 17.079 11.200 1.00 84.88 144 ALA A O 1
ATOM 1128 N N . ARG A 1 145 ? 16.543 19.224 10.778 1.00 85.62 145 ARG A N 1
ATOM 1129 C CA . ARG A 1 145 ? 15.530 19.769 11.707 1.00 85.62 145 ARG A CA 1
ATOM 1130 C C . ARG A 1 145 ? 14.093 19.443 11.302 1.00 85.62 145 ARG A C 1
ATOM 1132 O O . ARG A 1 145 ? 13.259 19.199 12.165 1.00 85.62 145 ARG A O 1
ATOM 1139 N N . ARG A 1 146 ? 13.788 19.451 10.002 1.00 89.00 146 ARG A N 1
ATOM 1140 C CA . ARG A 1 146 ? 12.454 19.073 9.510 1.00 89.00 146 ARG A CA 1
ATOM 1141 C C . ARG A 1 146 ? 12.187 17.595 9.754 1.00 89.00 146 ARG A C 1
ATOM 1143 O O . ARG A 1 146 ? 11.100 17.252 10.205 1.00 89.00 146 ARG A O 1
ATOM 1150 N N . TYR A 1 147 ? 13.181 16.745 9.506 1.00 83.38 147 TYR A N 1
ATOM 1151 C CA . TYR A 1 147 ? 13.085 15.321 9.798 1.00 83.38 147 TYR A CA 1
ATOM 1152 C C . TYR A 1 147 ? 12.894 15.065 11.292 1.00 83.38 147 TYR A C 1
ATOM 1154 O O . TYR A 1 147 ? 12.005 14.300 11.655 1.00 83.38 147 TYR A O 1
ATOM 1162 N N . THR A 1 148 ? 13.637 15.738 12.177 1.00 87.06 148 THR A N 1
ATOM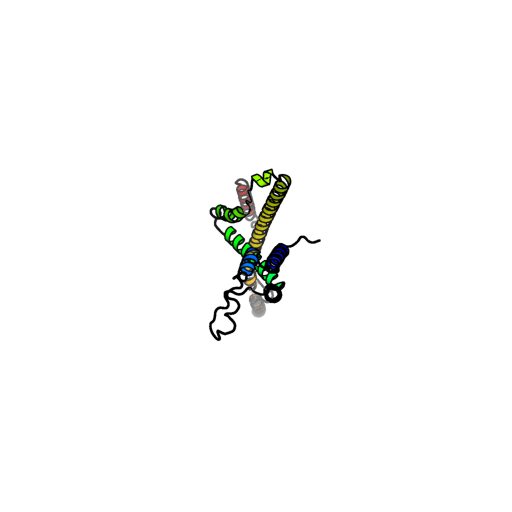 1163 C CA . THR A 1 148 ? 13.463 15.543 13.626 1.00 87.06 148 THR A CA 1
ATOM 1164 C C . THR A 1 148 ? 12.090 16.006 14.109 1.00 87.06 148 THR A C 1
ATOM 1166 O O . THR A 1 148 ? 11.447 15.306 14.888 1.00 87.06 148 THR A O 1
ATOM 1169 N N . GLU A 1 149 ? 11.586 17.130 13.595 1.00 91.62 149 GLU A N 1
ATOM 1170 C CA . GLU A 1 149 ? 10.222 17.589 13.867 1.00 91.62 149 GLU A CA 1
ATOM 1171 C C . GLU A 1 149 ? 9.179 16.552 13.418 1.00 91.62 149 GLU A C 1
ATOM 1173 O O . GLU A 1 149 ? 8.259 16.222 14.168 1.00 91.62 149 GLU A O 1
ATOM 1178 N N . GLN A 1 150 ? 9.344 15.984 12.223 1.00 89.31 150 GLN A N 1
ATOM 1179 C CA . GLN A 1 150 ? 8.455 14.949 11.691 1.00 89.31 150 GLN A CA 1
ATOM 1180 C C . GLN A 1 150 ? 8.521 13.661 12.515 1.00 89.31 150 GLN A C 1
ATOM 1182 O O . GLN A 1 150 ? 7.484 13.054 12.776 1.00 89.31 150 GLN A O 1
ATOM 1187 N N . VAL A 1 151 ? 9.707 13.260 12.979 1.00 86.19 151 VAL A N 1
ATOM 1188 C CA . VAL A 1 151 ? 9.881 12.104 13.868 1.00 86.19 151 VAL A CA 1
ATOM 1189 C C . VAL A 1 151 ? 9.141 12.324 15.188 1.00 86.19 151 VAL A C 1
ATOM 1191 O O . VAL A 1 151 ? 8.399 11.441 15.615 1.00 86.19 151 VAL A O 1
ATOM 1194 N N . ILE A 1 152 ? 9.248 13.510 15.794 1.00 85.75 152 ILE A N 1
ATOM 1195 C CA . ILE A 1 152 ? 8.504 13.858 17.016 1.00 85.75 152 ILE A CA 1
ATOM 1196 C C . ILE A 1 152 ? 6.989 13.790 16.769 1.00 85.75 152 ILE A C 1
ATOM 1198 O O . ILE A 1 152 ? 6.249 13.220 17.574 1.00 85.75 152 ILE A O 1
ATOM 1202 N N . GLN A 1 153 ? 6.511 14.321 15.639 1.00 91.44 153 GLN A N 1
ATOM 1203 C CA . GLN A 1 153 ? 5.094 14.247 15.268 1.00 91.44 153 GLN A CA 1
ATOM 1204 C C . GLN A 1 153 ? 4.626 12.795 15.082 1.00 91.44 153 GLN A C 1
ATOM 1206 O O . GLN A 1 153 ? 3.555 12.424 15.568 1.00 91.44 153 GLN A O 1
ATOM 1211 N N . LEU A 1 154 ? 5.428 11.951 14.429 1.00 89.88 154 LEU A N 1
ATOM 1212 C CA . LEU A 1 154 ? 5.126 10.530 14.250 1.00 89.88 154 LEU A CA 1
ATOM 1213 C C . LEU A 1 154 ? 5.095 9.780 15.585 1.00 89.88 154 LEU A C 1
ATOM 1215 O O . LEU A 1 154 ? 4.184 8.982 15.802 1.00 89.88 154 LEU A O 1
ATOM 1219 N N . GLN A 1 155 ? 6.021 10.070 16.500 1.00 84.94 155 GLN A N 1
ATOM 1220 C CA . GLN A 1 155 ? 6.025 9.502 17.851 1.00 84.94 155 GLN A CA 1
ATOM 1221 C C . GLN A 1 155 ? 4.768 9.901 18.637 1.00 84.94 155 GLN A C 1
ATOM 1223 O O . GLN A 1 155 ? 4.128 9.049 19.257 1.00 84.94 155 GLN A O 1
ATOM 1228 N N . ALA A 1 156 ? 4.360 11.173 18.571 1.00 88.00 156 ALA A N 1
ATOM 1229 C CA . ALA A 1 156 ? 3.136 11.648 19.214 1.00 88.00 156 ALA A CA 1
ATOM 1230 C C . ALA A 1 156 ? 1.880 10.960 18.647 1.00 88.00 156 ALA A C 1
ATOM 1232 O O . ALA A 1 156 ? 1.012 10.520 19.404 1.00 88.00 156 ALA A O 1
ATOM 1233 N N . LEU A 1 157 ? 1.797 10.801 17.322 1.00 91.25 157 LEU A N 1
ATOM 1234 C CA . LEU A 1 157 ? 0.696 10.088 16.666 1.00 91.25 157 LEU A CA 1
ATOM 1235 C C . LEU A 1 157 ? 0.691 8.589 16.991 1.00 91.25 157 LEU A C 1
ATOM 1237 O O . LEU A 1 157 ? -0.382 8.016 17.195 1.00 91.25 157 LEU A O 1
ATOM 1241 N N . ALA A 1 158 ? 1.862 7.953 17.079 1.00 80.75 158 ALA A N 1
ATOM 1242 C CA . ALA A 1 158 ? 1.989 6.557 17.489 1.00 80.75 158 ALA A CA 1
ATOM 1243 C C . ALA A 1 158 ? 1.488 6.358 18.926 1.00 80.75 158 ALA A C 1
ATOM 1245 O O . ALA A 1 158 ? 0.692 5.453 19.177 1.00 80.75 158 ALA A O 1
ATOM 1246 N N . ARG A 1 159 ? 1.854 7.259 19.846 1.00 87.62 159 ARG A N 1
ATOM 1247 C CA . ARG A 1 159 ? 1.338 7.268 21.221 1.00 87.62 159 ARG A CA 1
ATOM 1248 C C . ARG A 1 159 ? -0.180 7.458 21.267 1.00 87.62 159 ARG A C 1
ATOM 1250 O O . ARG A 1 159 ? -0.880 6.711 21.941 1.00 87.62 159 ARG A O 1
ATOM 1257 N N . HIS A 1 160 ? -0.717 8.399 20.495 1.00 88.56 160 HIS A N 1
ATOM 1258 C CA . HIS A 1 160 ? -2.165 8.600 20.430 1.00 88.56 160 HIS A CA 1
ATOM 1259 C C . HIS A 1 160 ? -2.894 7.361 19.873 1.00 88.56 160 HIS A C 1
ATOM 1261 O O . HIS A 1 160 ? -3.975 6.991 20.338 1.00 88.56 160 HIS A O 1
ATOM 1267 N N . ARG A 1 161 ? -2.296 6.668 18.894 1.00 88.81 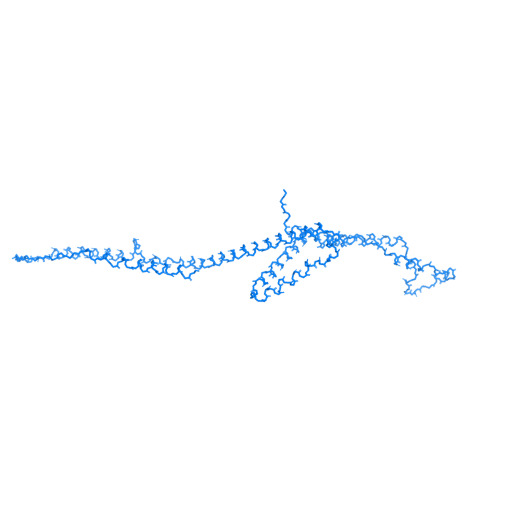161 ARG A N 1
ATOM 1268 C CA . ARG A 1 161 ? -2.826 5.409 18.352 1.00 88.81 161 ARG A CA 1
ATOM 1269 C C . ARG A 1 161 ? -2.860 4.306 19.413 1.00 88.81 161 ARG A C 1
ATOM 1271 O O . ARG A 1 161 ? -3.873 3.610 19.497 1.00 88.81 161 ARG A O 1
ATOM 1278 N N . THR A 1 162 ? -1.807 4.133 20.215 1.00 83.56 162 THR A N 1
ATOM 1279 C CA . THR A 1 162 ? -1.777 3.096 21.263 1.00 83.56 162 THR A CA 1
ATOM 1280 C C . THR A 1 162 ? -2.784 3.387 22.377 1.00 83.56 162 THR A C 1
ATOM 1282 O O . THR A 1 162 ? -3.505 2.480 22.797 1.00 83.56 162 THR A O 1
ATOM 1285 N N . GLU A 1 163 ? -2.929 4.651 22.786 1.00 92.25 163 GLU A N 1
ATOM 1286 C CA . GLU A 1 163 ? -3.941 5.093 23.756 1.00 92.25 163 GLU A CA 1
ATOM 1287 C C . GLU A 1 163 ? -5.373 4.829 23.251 1.00 92.25 163 GLU A C 1
ATOM 1289 O O . GLU A 1 163 ? -6.208 4.265 23.973 1.00 92.25 163 GLU A O 1
ATOM 1294 N N . ALA A 1 164 ? -5.658 5.166 21.988 1.00 91.69 164 ALA A N 1
ATOM 1295 C CA . ALA A 1 164 ? -6.949 4.900 21.355 1.00 91.69 164 ALA A CA 1
ATOM 1296 C C . ALA A 1 164 ? -7.232 3.392 21.232 1.00 91.69 164 ALA A C 1
ATOM 1298 O O . ALA A 1 164 ? -8.332 2.940 21.565 1.00 91.69 164 ALA A O 1
ATOM 1299 N N . ALA A 1 165 ? -6.241 2.595 20.820 1.00 85.50 165 ALA A N 1
ATOM 1300 C CA . ALA A 1 165 ? -6.360 1.141 20.731 1.00 85.50 165 ALA A CA 1
ATOM 1301 C C . ALA A 1 165 ? -6.627 0.506 22.107 1.00 85.50 165 ALA A C 1
ATOM 1303 O O . ALA A 1 165 ? -7.510 -0.347 22.232 1.00 85.50 165 ALA A O 1
ATOM 1304 N N . ALA A 1 166 ? -5.944 0.968 23.160 1.00 88.81 166 ALA A N 1
ATOM 1305 C CA . ALA A 1 166 ? -6.188 0.529 24.531 1.00 88.81 166 ALA A CA 1
ATOM 1306 C C . ALA A 1 166 ? -7.613 0.871 24.992 1.00 88.81 166 ALA A C 1
ATOM 1308 O O . ALA A 1 166 ? -8.291 0.027 25.582 1.00 88.81 166 ALA A O 1
ATOM 1309 N N . ARG A 1 167 ? -8.115 2.073 24.674 1.00 95.25 167 ARG A N 1
ATOM 1310 C CA . ARG A 1 167 ? -9.502 2.463 24.975 1.00 95.25 167 ARG A CA 1
ATOM 1311 C C . ARG A 1 167 ? -10.513 1.563 24.267 1.00 95.25 167 ARG A C 1
ATOM 1313 O O . ARG A 1 167 ? -11.450 1.098 24.911 1.00 95.25 167 ARG A O 1
ATOM 1320 N N . VAL A 1 168 ? -10.320 1.288 22.979 1.00 96.62 168 VAL A N 1
ATOM 1321 C CA . VAL A 1 168 ? -11.199 0.394 22.210 1.00 96.62 168 VAL A CA 1
ATOM 1322 C C . VAL A 1 168 ? -11.165 -1.028 22.774 1.00 96.62 168 VAL A C 1
ATOM 1324 O O . VAL A 1 168 ? -12.219 -1.641 22.927 1.00 96.62 168 VAL A O 1
ATOM 1327 N N . ARG A 1 169 ? -9.986 -1.542 23.147 1.00 93.94 169 ARG A N 1
ATOM 1328 C CA . ARG A 1 169 ? -9.846 -2.857 23.790 1.00 93.94 169 ARG A CA 1
ATOM 1329 C C . ARG A 1 169 ? -10.610 -2.920 25.116 1.00 93.94 169 ARG A C 1
ATOM 1331 O O . ARG A 1 169 ? -11.359 -3.869 25.322 1.00 93.94 169 ARG A O 1
ATOM 1338 N N . ARG A 1 170 ? -10.501 -1.887 25.965 1.00 94.06 170 ARG A N 1
ATOM 1339 C CA . ARG A 1 170 ? -11.279 -1.780 27.217 1.00 94.06 170 ARG A CA 1
ATOM 1340 C C . ARG A 1 170 ? -12.784 -1.799 26.959 1.00 94.06 170 ARG A C 1
ATOM 1342 O O . ARG A 1 170 ? -13.497 -2.562 27.600 1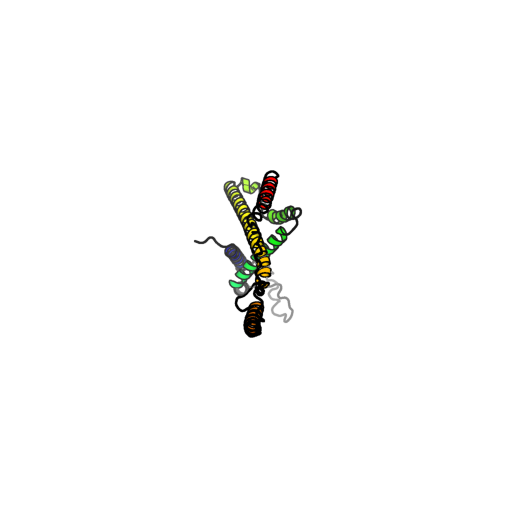.00 94.06 170 ARG A O 1
ATOM 1349 N N . LEU A 1 171 ? -13.263 -1.000 26.005 1.00 96.81 171 LEU A N 1
ATOM 1350 C CA . LEU A 1 171 ? -14.691 -0.930 25.676 1.00 96.81 171 LEU A CA 1
ATOM 1351 C C . LEU A 1 171 ? -15.221 -2.250 25.110 1.00 96.81 171 LEU A C 1
ATOM 1353 O O . LEU A 1 171 ? -16.305 -2.673 25.491 1.00 96.81 171 LEU A O 1
ATOM 1357 N N . ARG A 1 172 ? -14.453 -2.933 24.254 1.00 94.88 172 ARG A N 1
ATOM 1358 C CA . ARG A 1 172 ? -14.811 -4.272 23.763 1.00 94.88 172 ARG A CA 1
ATOM 1359 C C . ARG A 1 172 ? -14.836 -5.305 24.887 1.00 94.88 172 ARG A C 1
ATOM 1361 O O . ARG A 1 172 ? -15.740 -6.128 24.903 1.00 94.88 172 ARG A O 1
ATOM 1368 N N . GLY A 1 173 ? -13.901 -5.229 25.835 1.00 94.75 173 GLY A N 1
ATOM 1369 C CA . GLY A 1 173 ? -13.911 -6.059 27.041 1.00 94.75 173 GLY A CA 1
ATOM 1370 C C . GLY A 1 173 ? -15.183 -5.856 27.866 1.00 94.75 173 GLY A C 1
ATOM 1371 O O . GLY A 1 173 ? -15.885 -6.821 28.153 1.00 94.75 173 GLY A O 1
ATOM 1372 N N . ILE A 1 174 ? -15.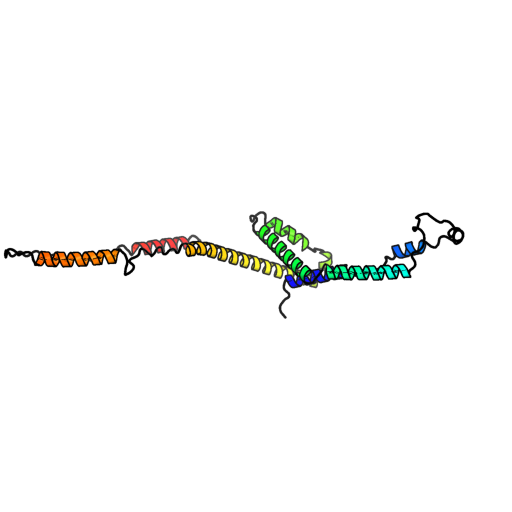548 -4.604 28.156 1.00 95.25 174 ILE A N 1
ATOM 1373 C CA . ILE A 1 174 ? -16.805 -4.279 28.852 1.00 95.25 174 ILE A CA 1
ATOM 1374 C C . ILE A 1 174 ? -18.009 -4.791 28.057 1.00 95.25 174 ILE A C 1
ATOM 1376 O O . ILE A 1 174 ? -18.896 -5.415 28.627 1.00 95.25 174 ILE A O 1
ATOM 1380 N N . ASN A 1 175 ? -18.016 -4.591 26.738 1.00 93.00 175 ASN A N 1
ATOM 1381 C CA . ASN A 1 175 ? -19.092 -5.071 25.880 1.00 93.00 175 ASN A CA 1
ATOM 1382 C C . ASN A 1 175 ? -19.216 -6.600 25.907 1.00 93.00 175 ASN A C 1
ATOM 1384 O O . ASN A 1 175 ? -20.326 -7.105 25.946 1.00 93.00 175 ASN A O 1
ATOM 1388 N N . SER A 1 176 ? -18.102 -7.337 25.945 1.00 93.38 176 SER A N 1
ATOM 1389 C CA . SER A 1 176 ? -18.131 -8.802 26.058 1.00 93.38 176 SER A CA 1
ATOM 1390 C C . SER A 1 176 ? -18.678 -9.290 27.404 1.00 93.38 176 SER A C 1
ATOM 1392 O O . SER A 1 176 ? -19.380 -10.294 27.447 1.00 93.38 176 SER A O 1
ATOM 1394 N N . LEU A 1 177 ? -18.422 -8.560 28.498 1.00 91.69 177 LEU A N 1
ATOM 1395 C CA . LEU A 1 177 ? -19.005 -8.866 29.810 1.00 91.69 177 LEU A CA 1
ATOM 1396 C C . LEU A 1 177 ? -20.510 -8.569 29.836 1.00 91.69 177 LEU A C 1
ATOM 1398 O O . LEU A 1 177 ? -21.288 -9.347 30.384 1.00 91.69 177 LEU A O 1
ATOM 1402 N N . LEU A 1 178 ? -20.917 -7.456 29.222 1.00 89.19 178 LEU A N 1
ATOM 1403 C CA . LEU A 1 178 ? -22.321 -7.077 29.084 1.00 89.19 178 LEU A CA 1
ATOM 1404 C C . LEU A 1 178 ? -23.101 -8.039 28.191 1.00 89.19 178 LEU A C 1
ATOM 1406 O O . LEU A 1 178 ? -24.260 -8.299 28.485 1.00 89.19 178 LEU A O 1
ATOM 1410 N N . ASP A 1 179 ? -22.487 -8.581 27.141 1.00 87.00 179 ASP A N 1
ATOM 1411 C CA . ASP A 1 179 ? -23.115 -9.570 26.259 1.00 87.00 179 ASP A CA 1
ATOM 1412 C C . ASP A 1 179 ? -23.500 -10.838 27.040 1.00 87.00 179 ASP A C 1
ATOM 1414 O O . ASP A 1 179 ? -24.628 -11.315 26.940 1.00 87.00 179 ASP A O 1
ATOM 1418 N N . GLY A 1 180 ? -22.622 -11.301 27.939 1.00 79.56 180 GLY A N 1
ATOM 1419 C CA . GLY A 1 180 ? -22.925 -12.396 28.867 1.00 79.56 180 GLY A CA 1
ATOM 1420 C C . GLY A 1 180 ? -24.126 -12.096 29.772 1.00 79.56 180 GLY A C 1
ATOM 1421 O O . GLY A 1 180 ? -25.058 -12.894 29.830 1.00 79.56 180 GLY A O 1
ATOM 1422 N N . VAL A 1 181 ? -24.156 -10.918 30.407 1.00 73.81 181 VAL A N 1
ATOM 1423 C CA . VAL A 1 181 ? -25.264 -10.482 31.287 1.00 73.81 181 VAL A CA 1
ATOM 1424 C C . VAL A 1 181 ? -26.566 -10.245 30.514 1.00 73.81 181 VAL A C 1
ATOM 1426 O O . VAL A 1 181 ? -27.642 -10.550 31.015 1.00 73.81 181 VAL A O 1
ATOM 1429 N N . SER A 1 182 ? -26.484 -9.718 29.290 1.00 66.50 182 SER A N 1
ATOM 1430 C CA . SER A 1 182 ? -27.643 -9.475 28.428 1.00 66.50 182 SER A CA 1
ATOM 1431 C C . SER A 1 182 ? -28.221 -10.773 27.865 1.00 66.50 182 SER A C 1
ATOM 1433 O O . SER A 1 182 ? -29.427 -10.838 27.633 1.00 66.50 182 SER A O 1
ATOM 1435 N N . SER A 1 183 ? -27.389 -11.794 27.636 1.00 61.06 183 SER A N 1
ATOM 1436 C CA . SER A 1 183 ? -27.836 -13.117 27.185 1.00 61.06 183 SER A CA 1
ATOM 1437 C C . SER A 1 183 ? -28.514 -13.923 28.298 1.00 61.06 183 SER A C 1
ATOM 1439 O O . SER A 1 183 ? -29.404 -14.720 28.014 1.00 61.06 183 SER A O 1
ATOM 1441 N N . ASP A 1 184 ? -28.152 -13.657 29.558 1.00 54.81 184 ASP A N 1
ATOM 1442 C CA . ASP A 1 184 ? -28.718 -14.314 30.742 1.00 54.81 184 ASP A CA 1
ATOM 1443 C C . ASP A 1 184 ? -29.993 -13.620 31.257 1.00 54.81 184 ASP A C 1
ATOM 1445 O O . ASP A 1 184 ? -30.564 -14.013 32.274 1.00 54.81 184 ASP A O 1
ATOM 1449 N N . VAL A 1 185 ? -30.517 -12.630 30.515 1.00 53.25 185 VAL A N 1
ATOM 1450 C CA . VAL A 1 185 ? -31.889 -12.124 30.689 1.00 53.25 185 VAL A CA 1
ATOM 1451 C C . VAL A 1 185 ? -32.890 -13.132 30.104 1.00 53.25 185 VAL A C 1
ATOM 1453 O O . VAL A 1 185 ? -33.764 -12.815 29.300 1.00 53.25 185 VAL A O 1
ATOM 1456 N N . VAL A 1 186 ? -32.820 -14.376 30.576 1.00 56.22 186 VAL A N 1
ATOM 1457 C CA . VAL A 1 186 ? -34.051 -15.046 30.990 1.00 56.22 186 VAL A CA 1
ATOM 1458 C C . VAL A 1 186 ? -34.602 -14.177 32.122 1.00 56.22 186 VAL A C 1
ATOM 1460 O O . VAL A 1 186 ? -33.831 -13.786 32.999 1.00 56.22 186 VAL A O 1
ATOM 1463 N N . PRO A 1 187 ? -35.889 -13.794 32.122 1.00 50.38 187 PRO A N 1
ATOM 1464 C CA . PRO A 1 187 ? -36.420 -12.904 33.142 1.00 50.38 187 PRO A CA 1
ATOM 1465 C C . PRO A 1 187 ? -36.322 -13.584 34.514 1.00 50.38 187 PRO A C 1
ATOM 1467 O O . PRO A 1 187 ? -37.245 -14.258 34.959 1.00 50.38 187 PRO A O 1
ATOM 1470 N N . ALA A 1 188 ? -35.229 -13.339 35.237 1.00 50.34 188 ALA A N 1
ATOM 1471 C CA . ALA A 1 188 ? -35.067 -13.683 36.648 1.00 50.34 188 ALA A CA 1
ATOM 1472 C C . ALA A 1 188 ? -36.106 -12.958 37.536 1.00 50.34 188 ALA A C 1
ATOM 1474 O O . ALA A 1 188 ? -36.203 -13.208 38.733 1.00 50.34 188 ALA A O 1
ATOM 1475 N N . GLN A 1 189 ? -36.928 -12.090 36.933 1.00 49.66 189 GLN A N 1
ATOM 1476 C CA . GLN A 1 189 ? -38.098 -11.439 37.516 1.00 49.66 189 GLN A CA 1
ATOM 1477 C C . GLN A 1 189 ? -39.441 -12.110 37.165 1.00 49.66 189 GLN A C 1
ATOM 1479 O O . GLN A 1 189 ? -40.482 -11.553 37.496 1.00 49.66 189 GLN A O 1
ATOM 1484 N N . LEU A 1 190 ? -39.479 -13.306 36.559 1.00 49.78 190 LEU A N 1
ATOM 1485 C CA . LEU A 1 190 ? -40.754 -14.022 36.355 1.00 49.78 190 LEU A CA 1
ATOM 1486 C C . LEU A 1 190 ? -41.385 -14.544 37.669 1.00 49.78 190 LEU A C 1
ATOM 1488 O O . LEU A 1 190 ? -42.488 -15.079 37.651 1.00 49.78 190 LEU A O 1
ATOM 1492 N N . SER A 1 191 ? -40.708 -14.371 38.809 1.00 56.94 191 SER A N 1
ATOM 1493 C CA . SER A 1 191 ? -41.175 -14.802 40.137 1.00 56.94 191 SER A CA 1
ATOM 1494 C C . SER A 1 191 ? -41.352 -13.658 41.137 1.00 56.94 191 SER A C 1
ATOM 1496 O O . SER A 1 191 ? -41.370 -13.889 42.344 1.00 56.94 191 SER A O 1
ATOM 1498 N N . LEU A 1 192 ? -41.511 -12.420 40.671 1.00 54.38 192 LEU A N 1
ATOM 1499 C CA . LEU A 1 192 ? -41.920 -11.317 41.536 1.00 54.38 192 LEU A CA 1
ATOM 1500 C C . LEU A 1 192 ? -43.341 -10.911 41.184 1.00 54.38 192 LEU A C 1
ATOM 1502 O O . LEU A 1 192 ? -43.544 -10.075 40.315 1.00 54.38 192 LEU A O 1
ATOM 1506 N N . VAL A 1 193 ? -44.303 -11.525 41.881 1.00 58.31 193 VAL A N 1
ATOM 1507 C CA . VAL A 1 193 ? -45.642 -10.959 42.125 1.00 58.31 193 VAL A CA 1
ATOM 1508 C C . VAL A 1 193 ? -46.231 -10.306 40.870 1.00 58.31 193 VAL A C 1
ATOM 1510 O O . VAL A 1 193 ? -46.618 -9.139 40.864 1.00 58.31 193 VAL A O 1
ATOM 1513 N N . THR A 1 194 ? -46.245 -11.029 39.752 1.00 54.97 194 THR A N 1
ATOM 1514 C CA . THR A 1 194 ? -46.956 -10.535 38.582 1.00 54.97 194 THR A CA 1
ATOM 1515 C C . THR A 1 194 ? -48.436 -10.638 38.904 1.00 54.97 194 THR A C 1
ATOM 1517 O O . THR A 1 194 ? -48.919 -11.702 39.292 1.00 54.97 194 THR A O 1
ATOM 1520 N N . ARG A 1 195 ? -49.144 -9.521 38.765 1.00 57.53 195 ARG A N 1
ATOM 1521 C CA . ARG A 1 195 ? -50.591 -9.492 38.553 1.00 57.53 195 ARG A CA 1
ATOM 1522 C C . ARG A 1 195 ? -50.935 -10.609 37.550 1.00 57.53 195 ARG A C 1
ATOM 1524 O O . ARG A 1 195 ? -50.299 -10.668 36.501 1.00 57.53 195 ARG A O 1
ATOM 1531 N N . ASP A 1 196 ? -51.816 -11.528 37.937 1.00 58.19 196 ASP A N 1
ATOM 1532 C CA . ASP A 1 196 ? -52.161 -12.805 37.275 1.00 58.19 196 ASP A CA 1
ATOM 1533 C C . ASP A 1 196 ? -51.198 -14.004 37.489 1.00 58.19 196 ASP A C 1
ATOM 1535 O O . ASP A 1 196 ? -51.226 -14.988 36.748 1.00 58.19 196 ASP A O 1
ATOM 1539 N N . GLY A 1 197 ? -50.359 -13.980 38.529 1.00 72.56 197 GLY A N 1
ATOM 1540 C CA . GLY A 1 197 ? -49.486 -15.102 38.907 1.00 72.56 197 GLY A CA 1
ATOM 1541 C C . GLY A 1 197 ? -50.217 -16.273 39.599 1.00 72.56 197 GLY A C 1
ATOM 1542 O O . GLY A 1 197 ? -51.331 -16.111 40.107 1.00 72.56 197 GLY A O 1
ATOM 1543 N N . PRO A 1 198 ? -49.585 -17.462 39.719 1.00 71.75 198 PRO A N 1
ATOM 1544 C CA . PRO A 1 198 ? -50.212 -18.647 40.325 1.00 71.75 198 PRO A CA 1
ATOM 1545 C C . PRO A 1 198 ? -50.666 -18.412 41.775 1.00 71.75 198 PRO A C 1
ATOM 1547 O O . PRO A 1 198 ? -51.677 -18.964 42.205 1.00 71.75 198 PRO A O 1
ATOM 1550 N N . VAL A 1 199 ? -49.971 -17.536 42.509 1.00 76.19 199 VAL A N 1
ATOM 1551 C CA . VAL A 1 199 ? -50.331 -17.142 43.879 1.00 76.19 199 VAL A CA 1
ATOM 1552 C C . VAL A 1 199 ? -51.615 -16.308 43.915 1.00 76.19 199 VAL A C 1
ATOM 1554 O O . VAL A 1 199 ? -52.433 -16.507 44.804 1.00 76.19 199 VAL A O 1
ATOM 1557 N N . GLU A 1 200 ? -51.854 -15.420 42.947 1.00 77.81 200 GLU A N 1
ATOM 1558 C CA . GLU A 1 200 ? -53.102 -14.647 42.876 1.00 77.81 200 GLU A CA 1
ATOM 1559 C C . GLU A 1 200 ? -54.298 -15.551 42.542 1.00 77.81 200 GLU A C 1
ATOM 1561 O O . GLU A 1 200 ? -55.373 -15.405 43.129 1.00 77.81 200 GLU A O 1
ATOM 1566 N N . GLY A 1 201 ? -54.085 -16.563 41.694 1.00 80.50 201 GLY A N 1
ATOM 1567 C CA . GLY A 1 201 ? -55.068 -17.614 41.432 1.00 80.50 201 GLY A CA 1
ATOM 1568 C C . GLY A 1 201 ? -55.425 -18.428 42.681 1.00 80.50 201 GLY A C 1
ATOM 1569 O O . GLY A 1 201 ? -56.607 -18.670 42.939 1.00 80.50 201 GLY A O 1
ATOM 1570 N N . GLU A 1 202 ? -54.435 -18.816 43.490 1.00 82.62 202 GLU A N 1
ATOM 1571 C CA . GLU A 1 202 ? -54.687 -19.510 44.763 1.00 82.62 202 GLU A CA 1
ATOM 1572 C C . GLU A 1 202 ? -55.334 -18.593 45.810 1.00 82.62 202 GLU A C 1
ATOM 1574 O O . GLU A 1 202 ? -56.265 -19.009 46.501 1.00 82.62 202 GLU A O 1
ATOM 1579 N N . LEU A 1 203 ? -54.941 -17.317 45.885 1.00 82.88 203 LEU A N 1
ATOM 1580 C CA . LEU A 1 203 ? -55.596 -16.333 46.752 1.00 82.88 203 LEU A CA 1
ATOM 1581 C C . LEU A 1 203 ? -57.058 -16.090 46.340 1.00 82.88 203 LEU A C 1
ATOM 1583 O O . LEU A 1 203 ? -57.923 -15.942 47.205 1.00 82.88 203 LEU A O 1
ATOM 1587 N N . GLY A 1 204 ? -57.365 -16.102 45.040 1.00 83.75 204 GLY A N 1
ATOM 1588 C CA . GLY A 1 204 ? -58.733 -16.043 44.520 1.00 83.75 204 GLY A CA 1
ATOM 1589 C C . GLY A 1 204 ? -59.572 -17.258 44.929 1.00 83.75 204 GLY A C 1
ATOM 1590 O O . GLY A 1 204 ? -60.700 -17.102 45.403 1.00 83.75 204 GLY A O 1
ATOM 1591 N N . ARG A 1 205 ? -59.007 -18.470 44.839 1.00 85.75 205 ARG A N 1
ATOM 1592 C CA . ARG A 1 205 ? -59.669 -19.697 45.320 1.00 85.75 205 ARG A CA 1
ATOM 1593 C C . ARG A 1 205 ? -59.862 -19.691 46.836 1.00 85.75 205 ARG A C 1
ATOM 1595 O O . ARG A 1 205 ? -60.928 -20.082 47.308 1.00 85.75 205 ARG A O 1
ATOM 1602 N N . MET A 1 206 ? -58.886 -19.192 47.593 1.00 85.00 206 MET A N 1
ATOM 1603 C CA . MET A 1 206 ? -58.987 -19.039 49.045 1.00 85.00 206 MET A CA 1
ATOM 1604 C C . MET A 1 206 ? -60.083 -18.037 49.431 1.00 85.00 206 MET A C 1
ATOM 1606 O O . MET A 1 206 ? -60.862 -18.316 50.337 1.00 85.00 206 MET A O 1
ATOM 1610 N N . ARG A 1 207 ? -60.225 -16.917 48.707 1.00 86.25 207 ARG A N 1
ATOM 1611 C CA . ARG A 1 207 ? -61.333 -15.963 48.907 1.00 86.25 207 ARG A CA 1
ATOM 1612 C C . ARG A 1 207 ? -62.697 -16.597 48.641 1.00 86.25 207 ARG A C 1
ATOM 1614 O O . ARG A 1 207 ? -63.619 -16.390 49.423 1.00 86.25 207 ARG A O 1
ATOM 1621 N N . LEU A 1 208 ? -62.817 -17.404 47.588 1.00 88.44 208 LEU A N 1
ATOM 1622 C CA . LEU A 1 208 ? -64.057 -18.116 47.276 1.00 88.44 208 LEU A CA 1
ATOM 1623 C C . LEU A 1 208 ? -64.407 -19.157 48.357 1.00 88.44 208 LEU A C 1
ATOM 1625 O O . LEU A 1 208 ? -65.559 -19.256 48.778 1.00 88.44 208 LEU A O 1
ATOM 1629 N N . LEU A 1 209 ? -63.413 -19.915 48.833 1.00 85.75 209 LEU A N 1
ATOM 1630 C CA . LEU A 1 209 ? -63.591 -20.881 49.919 1.00 85.75 209 LEU A CA 1
ATOM 1631 C C . LEU A 1 209 ? -63.962 -20.191 51.234 1.00 85.75 209 LEU A C 1
ATOM 1633 O O . LEU A 1 209 ? -64.864 -20.666 51.915 1.00 85.75 209 LEU A O 1
ATOM 1637 N N . LEU A 1 210 ? -63.340 -19.057 51.565 1.00 84.81 210 LEU A N 1
ATOM 1638 C CA . LEU A 1 210 ? -63.672 -18.273 52.757 1.00 84.81 210 LEU A CA 1
ATOM 1639 C C . LEU A 1 210 ? -65.071 -17.665 52.687 1.00 84.81 210 LEU A C 1
ATOM 1641 O O . LEU A 1 210 ? -65.774 -17.696 53.690 1.00 84.81 210 LEU A O 1
ATOM 1645 N N . ALA A 1 211 ? -65.512 -17.178 51.525 1.00 85.25 211 ALA A N 1
ATOM 1646 C CA . ALA A 1 211 ? -66.888 -16.718 51.348 1.00 85.25 211 ALA A CA 1
ATOM 1647 C C . ALA A 1 211 ? -67.887 -17.861 51.586 1.00 85.25 211 ALA A C 1
ATOM 1649 O O . ALA A 1 211 ? -68.869 -17.699 52.302 1.00 85.25 211 ALA A O 1
ATOM 1650 N N . ARG A 1 212 ? -67.592 -19.060 51.070 1.00 82.19 212 ARG A N 1
ATOM 1651 C CA . ARG A 1 212 ? -68.464 -20.230 51.235 1.00 82.19 212 ARG A CA 1
ATOM 1652 C C . ARG A 1 212 ? -68.450 -20.799 52.654 1.00 82.19 212 ARG A C 1
ATOM 1654 O O . ARG A 1 212 ? -69.481 -21.259 53.136 1.00 82.19 212 ARG A O 1
ATOM 1661 N N . VAL A 1 213 ? -67.295 -20.797 53.318 1.00 83.62 213 VAL A N 1
ATOM 1662 C CA . VAL A 1 213 ? -67.168 -21.179 54.733 1.00 83.62 213 VAL A CA 1
ATOM 1663 C C . VAL A 1 213 ? -67.852 -20.137 55.614 1.00 83.62 213 VAL A C 1
ATOM 1665 O O . VAL A 1 213 ? -68.562 -20.524 56.532 1.00 83.62 213 VAL A O 1
ATOM 1668 N N . GLY A 1 214 ? -67.731 -18.849 55.289 1.00 77.94 214 GLY A N 1
ATOM 1669 C CA . GLY A 1 214 ? -68.453 -17.754 55.934 1.00 77.94 214 GLY A CA 1
ATOM 1670 C C . GLY A 1 214 ? -69.968 -17.914 55.826 1.00 77.94 214 GLY A C 1
ATOM 1671 O O . GLY A 1 214 ? -70.634 -17.919 56.853 1.00 77.94 214 GLY A O 1
ATOM 1672 N N . ASP A 1 215 ? -70.504 -18.166 54.628 1.00 77.50 215 ASP A N 1
ATOM 1673 C CA . ASP A 1 215 ? -71.933 -18.455 54.430 1.00 77.50 215 ASP A CA 1
ATOM 1674 C C . ASP A 1 215 ? -72.380 -19.708 55.191 1.00 77.50 215 ASP A C 1
ATOM 1676 O O . ASP A 1 215 ? -73.483 -19.763 55.733 1.00 77.50 215 ASP A O 1
ATOM 1680 N N . ARG A 1 216 ? -71.537 -20.743 55.258 1.00 71.25 216 ARG A N 1
ATOM 1681 C CA . ARG A 1 216 ? -71.884 -21.984 55.961 1.00 71.25 216 ARG A CA 1
ATOM 1682 C C . ARG A 1 216 ? -71.825 -21.836 57.481 1.00 71.25 216 ARG A C 1
ATOM 1684 O O . ARG A 1 216 ? -72.629 -22.466 58.154 1.00 71.25 216 ARG A O 1
ATOM 1691 N N . VAL A 1 217 ? -70.920 -21.005 58.000 1.00 73.38 217 VAL A N 1
ATOM 1692 C CA . VAL A 1 217 ? -70.812 -20.648 59.424 1.00 73.38 217 VAL A CA 1
ATOM 1693 C C . VAL A 1 217 ? -71.911 -19.662 59.829 1.00 73.38 217 VAL A C 1
ATOM 1695 O O . VAL A 1 217 ? -72.461 -19.801 60.912 1.00 73.38 217 VAL A O 1
ATOM 1698 N N . ALA A 1 218 ? -72.303 -18.737 58.950 1.00 66.69 218 ALA A N 1
ATOM 1699 C CA . ALA A 1 218 ? -73.441 -17.841 59.164 1.00 66.69 218 ALA A CA 1
ATOM 1700 C C . ALA A 1 218 ? -74.789 -18.587 59.164 1.00 66.69 218 ALA A C 1
ATOM 1702 O O . ALA A 1 218 ? -75.722 -18.172 59.842 1.00 66.69 218 ALA A O 1
ATOM 1703 N N . ASN A 1 219 ? -74.879 -19.707 58.438 1.00 61.84 219 ASN A N 1
ATOM 1704 C CA . ASN A 1 219 ? -76.040 -20.602 58.441 1.00 61.84 219 ASN A CA 1
ATOM 1705 C C . ASN A 1 219 ? -75.988 -21.687 59.536 1.00 61.84 219 ASN A C 1
ATOM 1707 O O . ASN A 1 219 ? -76.876 -22.543 59.579 1.00 61.84 219 ASN A O 1
ATOM 1711 N N . LEU A 1 220 ? -74.975 -21.694 60.415 1.00 54.56 220 LEU A N 1
ATOM 1712 C CA . LEU A 1 220 ? -75.042 -22.499 61.635 1.00 54.56 220 LEU A CA 1
ATOM 1713 C C . LEU A 1 220 ? -76.056 -21.837 62.578 1.00 54.56 220 LEU A C 1
ATOM 1715 O O . LEU A 1 220 ? -75.915 -20.648 62.856 1.00 54.56 220 LEU A O 1
ATOM 1719 N N . PRO A 1 221 ? -77.059 -22.569 63.096 1.00 52.78 221 PRO A N 1
ATOM 1720 C CA . PRO A 1 221 ? -77.944 -22.039 64.123 1.00 52.78 221 PRO A CA 1
ATOM 1721 C C . PRO A 1 221 ? -77.093 -21.675 65.340 1.00 52.78 221 PRO A C 1
ATOM 1723 O O . PRO A 1 221 ? -76.567 -22.561 66.016 1.00 52.78 221 PRO A O 1
ATOM 1726 N N . THR A 1 222 ? -76.897 -20.382 65.587 1.00 52.16 222 THR A N 1
ATOM 1727 C CA . THR A 1 222 ? -76.224 -19.900 66.791 1.00 52.16 222 THR A CA 1
ATOM 1728 C C . THR A 1 222 ? -77.111 -20.237 67.988 1.00 52.16 222 THR A C 1
ATOM 1730 O O . THR A 1 222 ? -78.245 -19.759 68.033 1.00 52.16 222 THR A O 1
ATOM 1733 N N . PRO A 1 223 ? -76.661 -21.060 68.951 1.00 48.75 223 PRO A N 1
ATOM 1734 C CA . PRO A 1 223 ? -77.359 -21.165 70.220 1.00 48.75 223 PRO A CA 1
ATOM 1735 C C . PRO A 1 223 ? -77.197 -19.835 70.962 1.00 48.75 223 PRO A C 1
ATOM 1737 O O . PRO A 1 223 ? -76.074 -19.387 71.203 1.00 48.75 223 PRO A O 1
ATOM 1740 N N . ASP A 1 224 ? -78.321 -19.203 71.293 1.00 44.66 224 ASP A N 1
ATOM 1741 C CA . ASP A 1 224 ? -78.371 -17.959 72.056 1.00 44.66 224 ASP A CA 1
ATOM 1742 C C . ASP A 1 224 ? -77.687 -18.141 73.415 1.00 44.66 224 ASP A C 1
ATOM 1744 O O . ASP A 1 224 ? -78.236 -18.741 74.339 1.00 44.66 224 ASP A O 1
ATOM 1748 N N . VAL A 1 225 ? -76.478 -17.597 73.547 1.00 45.00 225 VAL A N 1
ATOM 1749 C CA . VAL A 1 225 ? -75.843 -17.363 74.844 1.00 45.00 225 VAL A CA 1
ATOM 1750 C C . VAL A 1 225 ? -75.313 -15.938 74.853 1.00 45.00 225 VAL A C 1
ATOM 1752 O O . VAL A 1 225 ? -74.175 -15.638 74.503 1.00 45.00 225 VAL A O 1
ATOM 1755 N N . SER A 1 226 ? -76.196 -15.039 75.263 1.00 45.91 226 SER A N 1
ATOM 1756 C CA . SER A 1 226 ? -75.869 -13.714 75.762 1.00 45.91 226 SER A CA 1
ATOM 1757 C C . SER A 1 226 ? -75.000 -13.837 77.011 1.00 45.91 226 SER A C 1
ATOM 1759 O O . SER A 1 226 ? -75.526 -14.244 78.039 1.00 45.91 226 SER A O 1
ATOM 1761 N N . LEU A 1 227 ? -73.720 -13.457 76.946 1.00 42.53 227 LEU A N 1
ATOM 1762 C CA . LEU A 1 227 ? -72.894 -13.147 78.119 1.00 42.53 227 LEU A CA 1
ATOM 1763 C C . LEU A 1 227 ? -71.776 -12.155 77.745 1.00 42.53 227 LEU A C 1
ATOM 1765 O O . LEU A 1 227 ? -70.813 -12.456 77.050 1.00 42.53 227 LEU A O 1
ATOM 1769 N N . THR A 1 228 ? -71.995 -10.939 78.229 1.00 44.88 228 THR A N 1
ATOM 1770 C CA . THR A 1 228 ? -71.064 -9.861 78.581 1.00 44.88 228 THR A CA 1
ATOM 1771 C C . THR A 1 228 ? -69.602 -10.270 78.821 1.00 44.88 228 THR A C 1
ATOM 1773 O O . THR A 1 228 ? -69.340 -11.162 79.625 1.00 44.88 228 THR A O 1
ATOM 1776 N N . GLY A 1 229 ? -68.647 -9.527 78.249 1.00 35.78 229 GLY A N 1
ATOM 1777 C CA . GLY A 1 229 ? -67.230 -9.656 78.604 1.00 35.78 229 GLY A CA 1
ATOM 1778 C C . GLY A 1 229 ? -66.311 -8.695 77.850 1.00 35.78 229 GLY A C 1
ATOM 1779 O O . GLY A 1 229 ? -65.836 -9.008 76.767 1.00 35.78 229 GLY A O 1
ATOM 1780 N N . SER A 1 230 ? -66.076 -7.528 78.449 1.00 49.47 230 SER A N 1
ATOM 1781 C CA . SER A 1 230 ? -65.038 -6.550 78.101 1.00 49.47 230 SER A CA 1
ATOM 1782 C C . SER A 1 230 ? -63.644 -7.190 78.078 1.00 49.47 230 SER A C 1
ATOM 1784 O O . SER A 1 230 ? -63.257 -7.795 79.076 1.00 49.47 230 SER A O 1
ATOM 1786 N N . ILE A 1 231 ? -62.878 -7.023 76.993 1.00 44.31 231 ILE A N 1
ATOM 1787 C CA . ILE A 1 231 ? -61.434 -7.312 76.958 1.00 44.31 231 ILE A CA 1
ATOM 1788 C C . ILE A 1 231 ? -60.716 -6.181 76.209 1.00 44.31 231 ILE A C 1
ATOM 1790 O O . ILE A 1 231 ? -60.917 -5.981 75.010 1.00 44.31 231 ILE A O 1
ATOM 1794 N N . ASP A 1 232 ? -59.890 -5.461 76.967 1.00 40.53 232 ASP A N 1
ATOM 1795 C CA . ASP A 1 232 ? -58.957 -4.423 76.534 1.00 40.53 232 ASP A CA 1
ATOM 1796 C C . ASP A 1 232 ? -57.943 -4.934 75.497 1.00 40.53 232 ASP A C 1
ATOM 1798 O O . ASP A 1 232 ? -57.384 -6.027 75.616 1.00 40.53 232 ASP A O 1
ATOM 1802 N N . ARG A 1 233 ? -57.656 -4.086 74.504 1.00 39.81 233 ARG A N 1
ATOM 1803 C CA . ARG A 1 233 ? -56.515 -4.204 73.586 1.00 39.81 233 ARG A CA 1
ATOM 1804 C C . ARG A 1 233 ? -55.365 -3.328 74.101 1.00 39.81 233 ARG A C 1
ATOM 1806 O O . ARG A 1 233 ? -55.604 -2.141 74.305 1.00 39.81 233 ARG A O 1
ATOM 1813 N N . PRO A 1 234 ? -54.126 -3.829 74.235 1.00 45.81 234 PRO A N 1
ATOM 1814 C CA . PRO A 1 234 ? -52.966 -2.953 74.326 1.00 45.81 234 PRO A CA 1
ATOM 1815 C C . PRO A 1 234 ? -52.504 -2.537 72.920 1.00 45.81 234 PRO A C 1
ATOM 1817 O O . PRO A 1 234 ? -52.232 -3.384 72.066 1.00 45.81 234 PRO A O 1
ATOM 1820 N N . ASP A 1 235 ? -52.414 -1.226 72.699 1.00 40.00 235 ASP A N 1
ATOM 1821 C CA . ASP A 1 235 ? -51.791 -0.613 71.524 1.00 40.00 235 ASP A CA 1
ATOM 1822 C C . ASP A 1 235 ? -50.286 -0.924 71.485 1.00 40.00 235 ASP A C 1
ATOM 1824 O O . ASP A 1 235 ? -49.544 -0.640 72.428 1.00 40.00 235 ASP A O 1
ATOM 1828 N N . VAL A 1 236 ? -49.823 -1.490 70.369 1.00 51.94 236 VAL A N 1
ATOM 1829 C CA . VAL A 1 236 ? -48.397 -1.651 70.062 1.00 51.94 236 VAL A CA 1
ATOM 1830 C C . VAL A 1 236 ? -47.951 -0.432 69.257 1.00 51.94 236 VAL A C 1
ATOM 1832 O O . VAL A 1 236 ? -48.393 -0.225 68.130 1.00 51.94 236 VAL A O 1
ATOM 1835 N N . ASN A 1 237 ? -47.078 0.373 69.862 1.00 49.94 237 ASN A N 1
ATOM 1836 C CA . ASN A 1 237 ? -46.458 1.555 69.270 1.00 49.94 237 ASN A CA 1
ATOM 1837 C C . ASN A 1 237 ? -45.478 1.158 68.141 1.00 49.94 237 ASN A C 1
ATOM 1839 O O . ASN A 1 237 ? -44.550 0.381 68.372 1.00 49.94 237 ASN A O 1
ATOM 1843 N N . VAL A 1 238 ? -45.692 1.681 66.929 1.00 56.19 238 VAL A N 1
ATOM 1844 C CA . VAL A 1 238 ? -44.988 1.311 65.679 1.00 56.19 238 VAL A CA 1
ATOM 1845 C C . VAL A 1 238 ? -43.744 2.183 65.413 1.00 56.19 238 VAL A C 1
ATOM 1847 O O . VAL A 1 238 ? -43.007 1.948 64.459 1.00 56.19 238 VAL A O 1
ATOM 1850 N N . ASP A 1 239 ? -43.414 3.129 66.292 1.00 49.69 239 ASP A N 1
ATOM 1851 C CA . ASP A 1 239 ? -42.402 4.153 65.987 1.00 49.69 239 ASP A CA 1
ATOM 1852 C C . ASP A 1 239 ? -40.929 3.743 66.233 1.00 49.69 239 ASP A C 1
ATOM 1854 O O . ASP A 1 239 ? -40.023 4.544 66.012 1.00 49.69 239 ASP A O 1
ATOM 1858 N N . ASN A 1 240 ? -40.637 2.498 66.639 1.00 50.81 240 ASN A N 1
ATOM 1859 C CA . ASN A 1 240 ? -39.281 2.078 67.050 1.00 50.81 240 ASN A CA 1
ATOM 1860 C C . ASN A 1 240 ? -38.481 1.259 66.007 1.00 50.81 240 ASN A C 1
ATOM 1862 O O . ASN A 1 240 ? -37.556 0.536 66.366 1.00 50.81 240 ASN A O 1
ATOM 1866 N N . ILE A 1 241 ? -38.829 1.321 64.716 1.00 50.84 241 ILE A N 1
ATOM 1867 C CA . ILE A 1 241 ? -38.129 0.550 63.658 1.00 50.84 241 ILE A CA 1
ATOM 1868 C C . ILE A 1 241 ? -37.150 1.421 62.839 1.00 50.84 241 ILE A C 1
ATOM 1870 O O . ILE A 1 241 ? -36.267 0.897 62.164 1.00 50.84 241 ILE A O 1
ATOM 1874 N N . ASN A 1 242 ? -37.209 2.751 62.964 1.00 52.59 242 ASN A N 1
ATOM 1875 C CA . ASN A 1 242 ? -36.436 3.667 62.112 1.00 52.59 242 ASN A CA 1
ATOM 1876 C C . ASN A 1 242 ? -35.076 4.121 62.684 1.00 52.59 242 ASN A C 1
ATOM 1878 O O . ASN A 1 242 ? -34.384 4.891 62.024 1.00 52.59 242 ASN A O 1
ATOM 1882 N N . SER A 1 243 ? -34.658 3.674 63.876 1.00 55.41 243 SER A N 1
ATOM 1883 C CA . SER A 1 243 ? -33.388 4.123 64.485 1.00 55.41 243 SER A CA 1
ATOM 1884 C C . SER A 1 243 ? -32.177 3.230 64.185 1.00 55.41 243 SER A C 1
ATOM 1886 O O . SER A 1 243 ? -31.085 3.539 64.643 1.00 55.41 243 SER A O 1
ATOM 1888 N N . ALA A 1 244 ? -32.348 2.115 63.463 1.00 53.88 244 ALA A N 1
ATOM 1889 C CA . ALA A 1 244 ? -31.268 1.153 63.195 1.00 53.88 244 ALA A CA 1
ATOM 1890 C C . ALA A 1 244 ? -30.695 1.233 61.765 1.00 53.88 244 ALA A C 1
ATOM 1892 O O . ALA A 1 244 ? -29.709 0.569 61.456 1.00 53.88 244 ALA A O 1
ATOM 1893 N N . THR A 1 245 ? -31.297 2.027 60.873 1.00 56.94 245 THR A N 1
ATOM 1894 C CA . THR A 1 245 ? -30.866 2.138 59.467 1.00 56.94 245 THR A CA 1
ATOM 1895 C C . THR A 1 245 ? -29.877 3.276 59.212 1.00 56.94 245 THR A C 1
ATOM 1897 O O . THR A 1 245 ? -29.276 3.317 58.143 1.00 56.94 245 THR A O 1
ATOM 1900 N N . THR A 1 246 ? -29.668 4.181 60.172 1.00 57.94 246 THR A N 1
ATOM 1901 C CA . THR A 1 246 ? -28.762 5.336 60.030 1.00 57.94 246 THR A CA 1
ATOM 1902 C C . THR A 1 246 ? -27.283 4.991 60.230 1.00 57.94 246 THR A C 1
ATOM 1904 O O . THR A 1 246 ? -26.427 5.688 59.694 1.00 57.94 246 THR A O 1
ATOM 1907 N N . ASP A 1 247 ? -26.965 3.880 60.901 1.00 61.56 247 ASP A N 1
ATOM 1908 C CA . ASP A 1 247 ? -25.575 3.512 61.217 1.00 61.56 247 ASP A CA 1
ATOM 1909 C C . ASP A 1 247 ? -24.803 2.947 60.009 1.00 61.56 247 ASP A C 1
ATOM 1911 O O . ASP A 1 247 ? -23.580 3.060 59.925 1.00 61.56 247 ASP A O 1
ATOM 1915 N N . VAL A 1 248 ? -25.490 2.354 59.025 1.00 63.19 248 VAL A N 1
ATOM 1916 C CA . VAL A 1 248 ? -24.823 1.686 57.889 1.00 63.19 248 VAL A CA 1
ATOM 1917 C C . VAL A 1 248 ? -24.258 2.695 56.882 1.00 63.19 248 VAL A C 1
ATOM 1919 O O . VAL A 1 248 ? -23.169 2.491 56.338 1.00 63.19 248 VAL A O 1
ATOM 1922 N N . GLU A 1 249 ? -24.956 3.809 56.655 1.00 66.44 249 GLU A N 1
ATOM 1923 C CA . GLU A 1 249 ? -24.498 4.865 55.742 1.00 66.44 249 GLU A CA 1
ATOM 1924 C C . GLU A 1 249 ? -23.321 5.661 56.324 1.00 66.44 249 GLU A C 1
ATOM 1926 O O . GLU A 1 249 ? -22.404 6.051 55.592 1.00 66.44 249 GLU A O 1
ATOM 1931 N N . GLU A 1 250 ? -23.297 5.845 57.644 1.00 71.75 250 GLU A N 1
ATOM 1932 C CA . GLU A 1 250 ? -22.226 6.556 58.344 1.00 71.75 250 GLU A CA 1
ATOM 1933 C C . GLU A 1 250 ? -20.921 5.738 58.354 1.00 71.75 250 GLU A C 1
ATOM 1935 O O . GLU A 1 250 ? -19.848 6.260 58.036 1.00 71.75 250 GLU A O 1
ATOM 1940 N N . ILE A 1 251 ? -21.019 4.418 58.557 1.00 71.19 251 ILE A N 1
ATOM 1941 C CA . ILE A 1 251 ? -19.884 3.484 58.443 1.00 71.19 251 ILE A CA 1
ATOM 1942 C C . ILE A 1 251 ? -19.338 3.436 57.003 1.00 71.19 251 ILE A C 1
ATOM 1944 O O . ILE A 1 251 ? -18.121 3.364 56.795 1.00 71.19 251 ILE A O 1
ATOM 1948 N N . GLY A 1 252 ? -20.216 3.511 55.996 1.00 69.25 252 GLY A N 1
ATOM 1949 C CA . GLY A 1 252 ? -19.825 3.564 54.584 1.00 69.25 252 GLY A CA 1
ATOM 1950 C C . GLY A 1 252 ? -19.044 4.833 54.230 1.00 69.25 252 GLY A C 1
ATOM 1951 O O . GLY A 1 252 ? -18.004 4.759 53.566 1.00 69.25 252 GLY A O 1
ATOM 1952 N N . ARG A 1 253 ? -19.491 5.992 54.732 1.00 74.62 253 ARG A N 1
ATOM 1953 C CA . ARG A 1 253 ? -18.795 7.274 54.540 1.00 74.62 253 ARG A CA 1
ATOM 1954 C C . ARG A 1 253 ? -17.408 7.279 55.168 1.00 74.62 253 ARG A C 1
ATOM 1956 O O . ARG A 1 253 ? -16.448 7.610 54.472 1.00 74.62 253 ARG A O 1
ATOM 1963 N N . LEU A 1 254 ? -17.282 6.837 56.417 1.00 79.56 254 LEU A N 1
ATOM 1964 C CA . LEU A 1 254 ? -15.996 6.813 57.119 1.00 79.56 254 LEU A CA 1
ATOM 1965 C C . LEU A 1 254 ? -14.966 5.912 56.420 1.00 79.56 254 LEU A C 1
ATOM 1967 O O . LEU A 1 254 ? -13.802 6.287 56.294 1.00 79.56 254 LEU A O 1
ATOM 1971 N N . ARG A 1 255 ? -15.392 4.764 55.873 1.00 70.12 255 ARG A N 1
ATOM 1972 C CA . ARG A 1 255 ? -14.508 3.903 55.067 1.00 70.12 255 ARG A CA 1
ATOM 1973 C C . ARG A 1 255 ? -14.091 4.536 53.743 1.00 70.12 255 ARG A C 1
ATOM 1975 O O . ARG A 1 255 ? -12.938 4.390 53.350 1.00 70.12 255 ARG A O 1
ATOM 1982 N N . SER A 1 256 ? -15.000 5.229 53.058 1.00 75.62 256 SER A N 1
ATOM 1983 C CA . SER A 1 256 ? -14.668 5.909 51.798 1.00 75.62 256 SER A CA 1
ATOM 1984 C C . SER A 1 256 ? -13.677 7.058 52.002 1.00 75.62 256 SER A C 1
ATOM 1986 O O . SER A 1 256 ? -12.781 7.251 51.186 1.00 75.62 256 SER A O 1
ATOM 1988 N N . GLN A 1 257 ? -13.787 7.767 53.126 1.00 79.50 257 GLN A N 1
ATOM 1989 C CA . GLN A 1 257 ? -12.912 8.883 53.463 1.00 79.50 257 GLN A CA 1
ATOM 1990 C C . GLN A 1 257 ? -11.516 8.394 53.879 1.00 79.50 257 GLN A C 1
ATOM 1992 O O . GLN A 1 257 ? -10.519 8.928 53.406 1.00 79.50 257 GLN A O 1
ATOM 1997 N N . ALA A 1 258 ? -11.438 7.297 54.639 1.00 76.44 258 ALA A N 1
ATOM 1998 C CA . ALA A 1 258 ? -10.169 6.660 54.996 1.00 76.44 258 ALA A CA 1
ATOM 1999 C C . ALA A 1 258 ? -9.386 6.122 53.779 1.00 76.44 258 ALA A C 1
ATOM 2001 O O . ALA A 1 258 ? -8.160 6.102 53.799 1.00 76.44 258 ALA A O 1
ATOM 2002 N N . LEU A 1 259 ? -10.070 5.703 52.707 1.00 71.50 259 LEU A N 1
ATOM 2003 C CA . LEU A 1 259 ? -9.410 5.264 51.470 1.00 71.50 259 LEU A CA 1
ATOM 2004 C C . LEU A 1 259 ? -8.864 6.426 50.629 1.00 71.50 259 LEU A C 1
ATOM 2006 O O . LEU A 1 259 ? -7.935 6.218 49.855 1.00 71.50 259 LEU A O 1
ATOM 2010 N N . LEU A 1 260 ? -9.415 7.632 50.781 1.00 71.31 260 LEU A N 1
ATOM 2011 C CA . LEU A 1 260 ? -8.949 8.825 50.070 1.00 71.31 260 LEU A CA 1
ATOM 2012 C C . LEU A 1 260 ? -7.736 9.485 50.739 1.00 71.31 260 LEU A C 1
ATOM 2014 O O . LEU A 1 260 ? -6.992 10.177 50.059 1.00 71.31 260 LEU A O 1
ATOM 2018 N N . GLU A 1 261 ? -7.506 9.251 52.033 1.00 75.50 261 GLU A N 1
ATOM 2019 C CA . GLU A 1 261 ? -6.333 9.767 52.762 1.00 75.50 261 GLU A CA 1
ATOM 2020 C C . GLU A 1 261 ? -5.088 8.859 52.653 1.00 75.50 261 GLU A C 1
ATOM 2022 O O . GLU A 1 261 ? -4.022 9.199 53.162 1.00 75.50 261 GLU A O 1
ATOM 2027 N N . LEU A 1 262 ? -5.212 7.705 51.986 1.00 61.62 262 LEU A N 1
ATOM 2028 C CA . LEU A 1 262 ? -4.153 6.701 51.799 1.00 61.62 262 LEU A CA 1
ATOM 2029 C C . LEU A 1 262 ? -3.604 6.632 50.357 1.00 61.62 262 LEU A C 1
ATOM 2031 O O . LEU A 1 262 ? -2.804 5.745 50.055 1.00 61.62 262 LEU A O 1
ATOM 2035 N N . CYS A 1 263 ? -4.013 7.553 49.481 1.00 43.75 263 CYS A N 1
ATOM 2036 C CA . CYS A 1 263 ? -3.440 7.791 48.148 1.00 43.75 263 CYS A CA 1
ATOM 2037 C C . CYS A 1 263 ? -2.795 9.178 48.099 1.00 43.75 263 CYS A C 1
ATOM 2039 O O . CYS A 1 263 ? -1.743 9.295 47.433 1.00 43.75 263 CYS A O 1
#

InterPro domains:
  IPR025207 Kinetochore Sim4 complex subunit Fta4 [PF13093] (5-216)
  IPR025207 Kinetochore Sim4 complex subunit Fta4 [PTHR42040] (3-225)